Protein AF-A0A2N1RTU7-F1 (afdb_monomer_lite)

pLDDT: mean 72.92, std 20.51, range [31.56, 95.44]

Radius of gyration: 30.92 Å; chains: 1; bounding box: 39×107×62 Å

Sequence (219 aa):
MSENPYLKPLKAFDSANLLLDESFTALIKGKTGSLLGDAEDDLTFEPKSDAPKESFSLRTGGAIHSGCIKLANKINREIYAAANLKGEIFFFEQGQSALQTVSKVTLQGSIYTSPVFFEGVLYAATREGTVYAVDTGLNSSTAETDGIRNKLLWQKKMKKGVLAEPVIAGKYLLITSLDGIYAFDTFGPGFRYAFYRVRGQTSLRIRLQRQQTAENLGV

Foldseek 3Di:
DDDDPPDDDDDPDDPPPPPDDVVVVCVVVVDPDPPPPPCVVPPPPPPPCVPDDDQEDDDPPAAFLEDKDWADFPDPFTWIWTFHQQQKIWIWGDDPRYIGTQDMDHDPAGFNYYWDYDLQWTWTFHQAAKIWIWRQVRNDPPCVPVTGDTDTPDMDHDPGGFNYYWDDDPQWTWTQGPVAIKTWGHDDPPDDTFIWGDDPDPDTDGDDDDDDDDPPPDD

Structure (mmCIF, N/CA/C/O backbone):
data_AF-A0A2N1RTU7-F1
#
_entry.id   AF-A0A2N1RTU7-F1
#
loop_
_atom_site.group_PDB
_atom_site.id
_atom_site.type_symbol
_atom_site.label_atom_id
_atom_site.label_alt_id
_atom_site.label_comp_id
_atom_site.label_asym_id
_atom_site.label_entity_id
_atom_site.label_seq_id
_atom_site.pdbx_PDB_ins_code
_atom_site.Cartn_x
_atom_site.Cartn_y
_atom_site.Cartn_z
_atom_site.occupancy
_atom_site.B_iso_or_equiv
_atom_site.auth_seq_id
_atom_site.auth_comp_id
_atom_site.auth_asym_id
_atom_site.auth_atom_id
_atom_site.pdbx_PDB_model_num
ATOM 1 N N . MET A 1 1 ? -8.961 -53.974 19.934 1.00 48.38 1 MET A N 1
ATOM 2 C CA . MET A 1 1 ? -9.671 -52.945 19.147 1.00 48.38 1 MET A CA 1
ATOM 3 C C . MET A 1 1 ? -10.721 -53.672 18.331 1.00 48.38 1 MET A C 1
ATOM 5 O O . MET A 1 1 ? -10.350 -54.548 17.568 1.00 48.38 1 MET A O 1
ATOM 9 N N . SER A 1 2 ? -12.001 -53.429 18.599 1.00 52.16 2 SER A N 1
ATOM 10 C CA . SER A 1 2 ? -13.124 -54.088 17.919 1.00 52.16 2 SER A CA 1
ATOM 11 C C . SER A 1 2 ? -13.230 -53.603 16.469 1.00 52.16 2 SER A C 1
ATOM 13 O O . SER A 1 2 ? -13.247 -52.393 16.238 1.00 52.16 2 SER A O 1
ATOM 15 N N . GLU A 1 3 ? -13.284 -54.534 15.518 1.00 66.88 3 GLU A N 1
ATOM 16 C CA . GLU A 1 3 ? -13.439 -54.266 14.085 1.00 66.88 3 GLU A CA 1
ATOM 17 C C . GLU A 1 3 ? -14.741 -53.508 13.788 1.00 66.88 3 GLU A C 1
ATOM 19 O O . GLU A 1 3 ? -15.779 -53.747 14.405 1.00 66.88 3 GLU A O 1
ATOM 24 N N . ASN A 1 4 ? -14.674 -52.555 12.856 1.00 70.56 4 ASN A N 1
ATOM 25 C CA . ASN A 1 4 ? -15.811 -51.724 12.475 1.00 70.56 4 ASN A CA 1
ATOM 26 C C . ASN A 1 4 ? -16.785 -52.539 11.593 1.00 70.56 4 ASN A C 1
ATOM 28 O O . ASN A 1 4 ? -16.417 -52.881 10.467 1.00 70.56 4 ASN A O 1
ATOM 32 N N . PRO A 1 5 ? -18.028 -52.801 12.045 1.00 74.06 5 PRO A N 1
ATOM 33 C CA . PRO A 1 5 ? -18.980 -53.681 11.358 1.00 74.06 5 PRO A CA 1
ATOM 34 C C . PRO A 1 5 ? -19.519 -53.124 10.027 1.00 74.06 5 PRO A C 1
ATOM 36 O O . PRO A 1 5 ? -20.253 -53.820 9.329 1.00 74.06 5 PRO A O 1
ATOM 39 N N . TYR A 1 6 ? -19.163 -51.889 9.656 1.00 72.69 6 TYR A N 1
ATOM 40 C CA . TYR A 1 6 ? -19.598 -51.247 8.410 1.00 72.69 6 TYR A CA 1
ATOM 41 C C . TYR A 1 6 ? -18.547 -51.269 7.289 1.00 72.69 6 TYR A C 1
ATOM 43 O O . TYR A 1 6 ? -18.833 -50.818 6.178 1.00 72.69 6 TYR A O 1
ATOM 51 N N . LEU A 1 7 ? -17.343 -51.794 7.534 1.00 58.44 7 LEU A N 1
ATOM 52 C CA . LEU A 1 7 ? -16.330 -51.963 6.490 1.00 58.44 7 LEU A CA 1
ATOM 53 C C . LEU A 1 7 ? -16.524 -53.313 5.792 1.00 58.44 7 LEU A C 1
ATOM 55 O O . LEU A 1 7 ? -16.212 -54.364 6.345 1.00 58.44 7 LEU A O 1
ATOM 59 N N . LYS A 1 8 ? -17.017 -53.293 4.548 1.00 66.50 8 LYS A N 1
ATOM 60 C CA . LYS A 1 8 ? -16.940 -54.476 3.679 1.00 66.50 8 LYS A CA 1
ATOM 61 C C . LYS A 1 8 ? -15.484 -54.657 3.223 1.00 66.50 8 LYS A C 1
ATOM 63 O O . LYS A 1 8 ? -14.909 -53.688 2.724 1.00 66.50 8 LYS A O 1
ATOM 68 N N . PRO A 1 9 ? -14.886 -55.856 3.346 1.00 63.66 9 PRO A N 1
ATOM 69 C CA . PRO A 1 9 ? -13.550 -56.106 2.819 1.00 63.66 9 PRO A CA 1
ATOM 70 C C . PRO A 1 9 ? -13.556 -55.927 1.296 1.00 63.66 9 PRO A C 1
ATOM 72 O O . PRO A 1 9 ? -14.428 -56.456 0.601 1.00 63.66 9 PRO A O 1
ATOM 75 N N . LEU A 1 10 ? -12.606 -55.146 0.778 1.00 54.19 10 LEU A N 1
ATOM 76 C CA . LEU A 1 10 ? -12.450 -54.947 -0.661 1.00 54.19 10 LEU A CA 1
ATOM 77 C C . LEU A 1 10 ? -12.031 -56.273 -1.300 1.00 54.19 10 LEU A C 1
ATOM 79 O O . LEU A 1 10 ? -11.078 -56.916 -0.862 1.00 54.19 10 LEU A O 1
ATOM 83 N N . LYS A 1 11 ? -12.769 -56.690 -2.331 1.00 58.34 11 LYS A N 1
ATOM 84 C CA . LYS A 1 11 ? -12.464 -57.896 -3.102 1.00 58.34 11 LYS A CA 1
ATOM 85 C C . LYS A 1 11 ? -11.111 -57.682 -3.787 1.00 58.34 11 LYS A C 1
ATOM 87 O O . LYS A 1 11 ? -10.943 -56.682 -4.483 1.00 58.34 11 LYS A O 1
ATOM 92 N N . ALA A 1 12 ? -10.156 -58.583 -3.566 1.00 61.59 12 ALA A N 1
ATOM 93 C CA . ALA A 1 12 ? -8.872 -58.531 -4.255 1.00 61.59 12 ALA A CA 1
ATOM 94 C C . ALA A 1 12 ? -9.107 -58.578 -5.773 1.00 61.59 12 ALA A C 1
ATOM 96 O O . ALA A 1 12 ? -9.938 -59.350 -6.256 1.00 61.59 12 ALA A O 1
ATOM 97 N N . PHE A 1 13 ? -8.414 -57.706 -6.501 1.00 49.91 13 PHE A N 1
ATOM 98 C CA . PHE A 1 13 ? -8.479 -57.633 -7.954 1.00 49.91 13 PHE A CA 1
ATOM 99 C C . PHE A 1 13 ? -7.838 -58.894 -8.552 1.00 49.91 13 PHE A C 1
ATOM 101 O O . PHE A 1 13 ? -6.650 -59.132 -8.347 1.00 49.91 13 PHE A O 1
ATOM 108 N N . ASP A 1 14 ? -8.632 -59.702 -9.256 1.00 55.53 14 ASP A N 1
ATOM 109 C CA . ASP A 1 14 ? -8.186 -60.904 -9.965 1.00 55.53 14 ASP A CA 1
ATOM 110 C C . ASP A 1 14 ? -8.087 -60.594 -11.464 1.00 55.53 14 ASP A C 1
ATOM 112 O O . ASP A 1 14 ? -9.100 -60.442 -12.151 1.00 55.53 14 ASP A O 1
ATOM 116 N N . SER A 1 15 ? -6.859 -60.458 -11.965 1.00 55.91 15 SER A N 1
ATOM 117 C CA . SER A 1 15 ? -6.582 -60.141 -13.369 1.00 55.91 15 SER A CA 1
ATOM 118 C C . SER A 1 15 ? -6.855 -61.310 -14.322 1.00 55.91 15 SER A C 1
ATOM 120 O O . SER A 1 15 ? -6.886 -61.096 -15.534 1.00 55.91 15 SER A O 1
ATOM 122 N N . ALA A 1 16 ? -7.076 -62.528 -13.813 1.00 53.88 16 ALA A N 1
ATOM 123 C CA . ALA A 1 16 ? -7.229 -63.725 -14.639 1.00 53.88 16 ALA A CA 1
ATOM 124 C C . ALA A 1 16 ? -8.608 -63.849 -15.317 1.00 53.88 16 ALA A C 1
ATOM 126 O O . ALA A 1 16 ? -8.759 -64.639 -16.244 1.00 53.88 16 ALA A O 1
ATOM 127 N N . ASN A 1 17 ? -9.604 -63.060 -14.894 1.00 51.59 17 ASN A N 1
ATOM 128 C CA . ASN A 1 17 ? -10.974 -63.085 -15.429 1.00 51.59 17 ASN A CA 1
ATOM 129 C C . ASN A 1 17 ? -11.318 -61.881 -16.326 1.00 51.59 17 ASN A C 1
ATOM 131 O O . ASN A 1 17 ? -12.492 -61.574 -16.547 1.00 51.59 17 ASN A O 1
ATOM 135 N N . LEU A 1 18 ? -10.309 -61.185 -16.855 1.00 54.31 18 LEU A N 1
ATOM 136 C CA . LEU A 1 18 ? -10.522 -60.149 -17.862 1.00 54.31 18 LEU A CA 1
ATOM 137 C C . LEU A 1 18 ? -10.893 -60.805 -19.199 1.00 54.31 18 LEU A C 1
ATOM 139 O O . LEU A 1 18 ? -10.030 -61.232 -19.962 1.00 54.31 18 LEU A O 1
ATOM 143 N N . LEU A 1 19 ? -12.193 -60.870 -19.489 1.00 55.84 19 LEU A N 1
ATOM 144 C CA . LEU A 1 19 ? -12.681 -61.127 -20.841 1.00 55.84 19 LEU A CA 1
ATOM 145 C C . LEU A 1 19 ? -12.298 -59.920 -21.705 1.00 55.84 19 LEU A C 1
ATOM 147 O O . LEU A 1 19 ? -12.937 -58.870 -21.636 1.00 55.84 19 LEU A O 1
ATOM 151 N N . LEU A 1 20 ? -11.213 -60.052 -22.472 1.00 54.72 20 LEU A N 1
ATOM 152 C CA . LEU A 1 20 ? -10.892 -59.102 -23.531 1.00 54.72 20 LEU A CA 1
ATOM 153 C C . LEU A 1 20 ? -12.015 -59.143 -24.567 1.00 54.72 20 LEU A C 1
ATOM 155 O O . LEU A 1 20 ? -12.313 -60.198 -25.123 1.00 54.72 20 LEU A O 1
ATOM 159 N N . ASP A 1 21 ? -12.611 -57.985 -24.829 1.00 50.72 21 ASP A N 1
ATOM 160 C CA . ASP A 1 21 ? -13.582 -57.823 -25.902 1.00 50.72 21 ASP A CA 1
ATOM 161 C C . ASP A 1 21 ? -12.936 -58.181 -27.257 1.00 50.72 21 ASP A C 1
ATOM 163 O O . ASP A 1 21 ? -11.756 -57.899 -27.510 1.00 50.72 21 ASP A O 1
ATOM 167 N N . GLU A 1 22 ? -13.691 -58.831 -28.142 1.00 52.91 22 GLU A N 1
ATOM 168 C CA . GLU A 1 22 ? -13.192 -59.318 -29.437 1.00 52.91 22 GLU A CA 1
ATOM 169 C C . GLU A 1 22 ? -12.697 -58.163 -30.329 1.00 52.91 22 GLU A C 1
ATOM 171 O O . GLU A 1 22 ? -11.797 -58.349 -31.155 1.00 52.91 22 GLU A O 1
ATOM 176 N N . SER A 1 23 ? -13.189 -56.945 -30.075 1.00 52.75 23 SER A N 1
ATOM 177 C CA . SER A 1 23 ? -12.716 -55.691 -30.670 1.00 52.75 23 SER A CA 1
ATOM 178 C C . SER A 1 23 ? -11.227 -55.414 -30.393 1.00 52.75 23 SER A C 1
ATOM 180 O O . SER A 1 23 ? -10.492 -54.998 -31.293 1.00 52.75 23 SER A O 1
ATOM 182 N N . PHE A 1 24 ? -10.741 -55.728 -29.187 1.00 50.00 24 PHE A N 1
ATOM 183 C CA . PHE A 1 24 ? -9.329 -55.593 -28.819 1.00 50.00 24 PHE A CA 1
ATOM 184 C C . PHE A 1 24 ? -8.463 -56.687 -29.449 1.00 50.00 24 PHE A C 1
ATOM 186 O O . PHE A 1 24 ? -7.325 -56.438 -29.852 1.00 50.00 24 PHE A O 1
ATOM 193 N N . THR A 1 25 ? -9.001 -57.899 -29.581 1.00 53.03 25 THR A N 1
ATOM 194 C CA . THR A 1 25 ? -8.256 -59.022 -30.169 1.00 53.03 25 THR A CA 1
ATOM 195 C C . THR A 1 25 ? -8.049 -58.825 -31.674 1.00 53.03 25 THR A C 1
ATOM 197 O O . THR A 1 25 ? -6.984 -59.163 -32.198 1.00 53.03 25 THR A O 1
ATOM 200 N N . ALA A 1 26 ? -9.018 -58.223 -32.371 1.00 51.97 26 ALA A N 1
ATOM 201 C CA . ALA A 1 26 ? -8.891 -57.857 -33.783 1.00 51.97 26 ALA A CA 1
ATOM 202 C C . ALA A 1 26 ? -7.801 -56.793 -34.022 1.00 51.97 26 ALA A C 1
ATOM 204 O O . ALA A 1 26 ? -7.057 -56.886 -35.001 1.00 51.97 26 ALA A O 1
ATOM 205 N N . LEU A 1 27 ? -7.648 -55.839 -33.096 1.00 50.38 27 LEU A N 1
ATOM 206 C CA . LEU A 1 27 ? -6.612 -54.802 -33.158 1.00 50.38 27 LEU A CA 1
ATOM 207 C C . LEU A 1 27 ? -5.193 -55.391 -33.064 1.00 50.38 27 LEU A C 1
ATOM 209 O O . LEU A 1 27 ? -4.280 -54.919 -33.741 1.00 50.38 27 LEU A O 1
ATOM 213 N N . ILE A 1 28 ? -5.021 -56.447 -32.262 1.00 55.22 28 ILE A N 1
ATOM 214 C CA . ILE A 1 28 ? -3.732 -57.127 -32.065 1.00 55.22 28 ILE A CA 1
ATOM 215 C C . ILE A 1 28 ? -3.449 -58.121 -33.205 1.00 55.22 28 ILE A C 1
ATOM 217 O O . ILE A 1 28 ? -2.330 -58.181 -33.711 1.00 55.22 28 ILE A O 1
ATOM 221 N N . LYS A 1 29 ? -4.455 -58.881 -33.662 1.00 50.16 29 LYS A N 1
ATOM 222 C CA . LYS A 1 29 ? -4.279 -59.887 -34.729 1.00 50.16 29 LYS A CA 1
ATOM 223 C C . LYS A 1 29 ? -4.129 -59.288 -36.132 1.00 50.16 29 LYS A C 1
ATOM 225 O O . LYS A 1 29 ? -3.573 -59.951 -37.001 1.00 50.16 29 LYS A O 1
ATOM 230 N N . GLY A 1 30 ? -4.576 -58.051 -36.360 1.00 48.38 30 GLY A N 1
ATOM 231 C CA . GLY A 1 30 ? -4.452 -57.360 -37.651 1.00 48.38 30 GLY A CA 1
ATOM 232 C C . GLY A 1 30 ? -3.051 -56.828 -37.985 1.00 48.38 30 GLY A C 1
ATOM 233 O O . GLY A 1 30 ? -2.854 -56.298 -39.076 1.00 48.38 30 GLY A O 1
ATOM 234 N N . LYS A 1 31 ? -2.074 -56.943 -37.077 1.00 52.53 31 LYS A N 1
ATOM 235 C CA . LYS A 1 31 ? -0.719 -56.397 -37.256 1.00 52.53 31 LYS A CA 1
ATOM 236 C C . LYS A 1 31 ? 0.360 -57.416 -36.878 1.00 52.53 31 LYS A C 1
ATOM 238 O O . LYS A 1 31 ? 1.171 -57.193 -35.989 1.00 52.53 31 LYS A O 1
ATOM 243 N N . THR A 1 32 ? 0.418 -58.533 -37.603 1.00 48.41 32 THR A N 1
ATOM 244 C CA . THR A 1 32 ? 1.580 -59.448 -37.606 1.00 48.41 32 THR A CA 1
ATOM 245 C C . THR A 1 32 ? 2.662 -58.970 -38.579 1.00 48.41 32 THR A C 1
ATOM 247 O O . THR A 1 32 ? 3.117 -59.706 -39.451 1.00 48.41 32 THR A O 1
ATOM 250 N N . GLY A 1 33 ? 3.049 -57.706 -38.451 1.00 45.09 33 GLY A N 1
ATOM 251 C CA . GLY A 1 33 ? 4.162 -57.094 -39.163 1.00 45.09 33 GLY A CA 1
ATOM 252 C C . GLY A 1 33 ? 4.687 -55.970 -38.288 1.00 45.09 33 GLY A C 1
ATOM 253 O O . GLY A 1 33 ? 3.941 -55.034 -38.026 1.00 45.09 33 GLY A O 1
ATOM 254 N N . SER A 1 34 ? 5.907 -56.157 -37.773 1.00 48.84 34 SER A N 1
ATOM 255 C CA . SER A 1 34 ? 6.685 -55.263 -36.902 1.00 48.84 34 SER A CA 1
ATOM 256 C C . SER A 1 34 ? 6.051 -53.886 -36.644 1.00 48.84 34 SER A C 1
ATOM 258 O O . SER A 1 34 ? 6.328 -52.923 -37.348 1.00 48.84 34 SER A O 1
ATOM 260 N N . LEU A 1 35 ? 5.198 -53.788 -35.618 1.00 46.66 35 LEU A N 1
ATOM 261 C CA . LEU A 1 35 ? 4.722 -52.501 -35.087 1.00 46.66 35 LEU A CA 1
ATOM 262 C C . LEU A 1 35 ? 5.522 -52.075 -33.840 1.00 46.66 35 LEU A C 1
ATOM 264 O O . LEU A 1 35 ? 5.088 -51.217 -33.084 1.00 46.66 35 LEU A O 1
ATOM 268 N N . LEU A 1 36 ? 6.651 -52.737 -33.582 1.00 47.75 36 LEU A N 1
ATOM 269 C CA . LEU A 1 36 ? 7.506 -52.521 -32.410 1.00 47.75 36 LEU A CA 1
ATOM 270 C C . LEU A 1 36 ? 8.991 -52.410 -32.795 1.00 47.75 36 LEU A C 1
ATOM 272 O O . LEU A 1 36 ? 9.849 -52.503 -31.933 1.00 47.75 36 LEU A O 1
ATOM 276 N N . GLY A 1 37 ? 9.304 -52.239 -34.084 1.00 45.78 37 GLY A N 1
ATOM 277 C CA . GLY A 1 37 ? 10.657 -51.880 -34.529 1.00 45.78 37 GLY A CA 1
ATOM 278 C C . GLY A 1 37 ? 10.879 -50.368 -34.576 1.00 45.78 37 GLY A C 1
ATOM 279 O O . GLY A 1 37 ? 11.957 -49.904 -34.238 1.00 45.78 37 GLY A O 1
ATOM 280 N N . ASP A 1 38 ? 9.825 -49.615 -34.909 1.00 49.09 38 ASP A N 1
ATOM 281 C CA . ASP A 1 38 ? 9.902 -48.163 -35.135 1.00 49.09 38 ASP A CA 1
ATOM 282 C C . ASP A 1 38 ? 9.072 -47.360 -34.111 1.00 49.09 38 ASP A C 1
ATOM 284 O O . ASP A 1 38 ? 8.888 -46.157 -34.259 1.00 49.09 38 ASP A O 1
ATOM 288 N N . ALA A 1 39 ? 8.524 -48.024 -33.084 1.00 48.97 39 ALA A N 1
ATOM 289 C CA . ALA A 1 39 ? 7.638 -47.416 -32.082 1.00 48.97 39 ALA A CA 1
ATOM 290 C C . ALA A 1 39 ? 8.228 -47.390 -30.659 1.00 48.97 39 ALA A C 1
ATOM 292 O O . ALA A 1 39 ? 7.527 -47.017 -29.721 1.00 48.97 39 ALA A O 1
ATOM 293 N N . GLU A 1 40 ? 9.496 -47.776 -30.479 1.00 47.34 40 GLU A N 1
ATOM 294 C CA . GLU A 1 40 ? 10.215 -47.533 -29.217 1.00 47.34 40 GLU A CA 1
ATOM 295 C C . GLU A 1 40 ? 10.834 -46.125 -29.161 1.00 47.34 40 GLU A C 1
ATOM 297 O O . GLU A 1 40 ? 10.997 -45.588 -28.068 1.00 47.34 40 GLU A O 1
ATOM 302 N N . ASP A 1 41 ? 11.075 -45.474 -30.307 1.00 46.88 41 ASP A N 1
ATOM 303 C CA . ASP A 1 41 ? 11.613 -44.103 -30.343 1.00 46.88 41 ASP A CA 1
ATOM 304 C C . ASP A 1 41 ? 10.575 -43.032 -29.950 1.00 46.88 41 ASP A C 1
ATOM 306 O O . ASP A 1 41 ? 10.945 -41.963 -29.467 1.00 46.88 41 ASP A O 1
ATOM 310 N N . ASP A 1 42 ? 9.274 -43.316 -30.080 1.00 48.06 42 ASP A N 1
ATOM 311 C CA . ASP A 1 42 ? 8.202 -42.311 -29.934 1.00 48.06 42 ASP A CA 1
ATOM 312 C C . ASP A 1 42 ? 7.392 -42.437 -28.624 1.00 48.06 42 ASP A C 1
ATOM 314 O O . ASP A 1 42 ? 6.403 -41.738 -28.406 1.00 48.06 42 ASP A O 1
ATOM 318 N N . LEU A 1 43 ? 7.810 -43.323 -27.709 1.00 46.47 43 LEU A N 1
ATOM 319 C CA . LEU A 1 43 ? 7.277 -43.396 -26.336 1.00 46.47 43 LEU A CA 1
ATOM 320 C C . LEU A 1 43 ? 8.150 -42.657 -25.314 1.00 46.47 43 LEU A C 1
ATOM 322 O O . LEU A 1 43 ? 7.863 -42.668 -24.113 1.00 46.47 43 LEU A O 1
ATOM 326 N N . THR A 1 44 ? 9.173 -41.946 -25.785 1.00 47.59 44 THR A N 1
ATOM 327 C CA . THR A 1 44 ? 9.834 -40.916 -24.991 1.00 47.59 44 THR A CA 1
ATOM 328 C C . THR A 1 44 ? 8.962 -39.660 -25.004 1.00 47.59 44 THR A C 1
ATOM 330 O O . THR A 1 44 ? 9.118 -38.752 -25.815 1.00 47.59 44 THR A O 1
ATOM 333 N N . PHE A 1 45 ? 8.009 -39.575 -24.070 1.00 47.59 45 PHE A N 1
ATOM 334 C CA . PHE A 1 45 ? 7.470 -38.271 -23.685 1.00 47.59 45 PHE A CA 1
ATOM 335 C C . PHE A 1 45 ? 8.571 -37.533 -22.917 1.00 47.59 45 PHE A C 1
ATOM 337 O O . PHE A 1 45 ? 8.560 -37.454 -21.690 1.00 47.59 45 PHE A O 1
ATOM 344 N N . GLU A 1 46 ? 9.566 -37.030 -23.643 1.00 50.81 46 GLU A N 1
ATOM 345 C CA . GLU A 1 46 ? 10.368 -35.909 -23.180 1.00 50.81 46 GLU A CA 1
ATOM 346 C C . GLU A 1 46 ? 9.355 -34.786 -22.927 1.00 50.81 46 GLU A C 1
ATOM 348 O O . GLU A 1 46 ? 8.702 -34.347 -23.884 1.00 50.81 46 GLU A O 1
ATOM 353 N N . PRO A 1 47 ? 9.126 -34.332 -21.678 1.00 52.75 47 PRO A N 1
ATOM 354 C CA . PRO A 1 47 ? 8.326 -33.141 -21.487 1.00 52.75 47 PRO A CA 1
ATOM 355 C C . PRO A 1 47 ? 9.043 -32.058 -22.281 1.00 52.75 47 PRO A C 1
ATOM 357 O O . PRO A 1 47 ? 10.146 -31.650 -21.909 1.00 52.75 47 PRO A O 1
ATOM 360 N N . LYS A 1 48 ? 8.444 -31.601 -23.392 1.00 53.81 48 LYS A N 1
ATOM 361 C CA . LYS A 1 48 ? 8.856 -30.335 -23.985 1.00 53.81 48 LYS A CA 1
ATOM 362 C C . LYS A 1 48 ? 8.900 -29.383 -22.814 1.00 53.81 48 LYS A C 1
ATOM 364 O O . LYS A 1 48 ? 7.901 -29.208 -22.115 1.00 53.81 48 LYS A O 1
ATOM 369 N N . SER A 1 49 ? 10.093 -28.878 -22.536 1.00 58.66 49 SER A N 1
ATOM 370 C CA . SER A 1 49 ? 10.313 -27.885 -21.504 1.00 58.66 49 SER A CA 1
ATOM 371 C C . SER A 1 49 ? 9.690 -26.581 -22.002 1.00 58.66 49 SER A C 1
ATOM 373 O O . SER A 1 49 ? 10.369 -25.594 -22.252 1.00 58.66 49 SER A O 1
ATOM 375 N N . ASP A 1 50 ? 8.367 -26.581 -22.156 1.00 68.19 50 ASP A N 1
ATOM 376 C CA . ASP A 1 50 ? 7.507 -25.421 -22.342 1.00 68.19 50 ASP A CA 1
ATOM 377 C C . ASP A 1 50 ? 7.329 -24.731 -20.978 1.00 68.19 50 ASP A C 1
ATOM 379 O O . ASP A 1 50 ? 6.285 -24.159 -20.659 1.00 68.19 50 ASP A O 1
ATOM 383 N N . ALA A 1 51 ? 8.359 -24.817 -20.128 1.00 73.19 51 ALA A N 1
ATOM 384 C CA . ALA A 1 51 ? 8.419 -24.089 -18.888 1.00 73.19 51 ALA A CA 1
ATOM 385 C C . ALA A 1 51 ? 8.341 -22.595 -19.233 1.00 73.19 51 ALA A C 1
ATOM 387 O O . ALA A 1 51 ? 9.025 -22.135 -20.155 1.00 73.19 51 ALA A O 1
ATOM 388 N N . PRO A 1 52 ? 7.509 -21.821 -18.518 1.00 76.81 52 PRO A N 1
ATOM 389 C CA . PRO A 1 52 ? 7.368 -20.404 -18.790 1.00 76.81 52 PRO A CA 1
ATOM 390 C C . PRO A 1 52 ? 8.737 -19.728 -18.690 1.00 76.81 52 PRO A C 1
ATOM 392 O O . PRO A 1 52 ? 9.406 -19.782 -17.657 1.00 76.81 52 PRO A O 1
ATOM 395 N N . LYS A 1 53 ? 9.162 -19.091 -19.784 1.00 82.75 53 LYS A N 1
ATOM 396 C CA . LYS A 1 53 ? 10.398 -18.313 -19.817 1.00 82.75 53 LYS A CA 1
ATOM 397 C C . LYS A 1 53 ? 10.171 -16.985 -19.098 1.00 82.75 53 LYS A C 1
ATOM 399 O O . LYS A 1 53 ? 9.243 -16.246 -19.429 1.00 82.75 53 LYS A O 1
ATOM 404 N N . GLU A 1 54 ? 11.040 -16.662 -18.143 1.00 83.56 54 GLU A N 1
ATOM 405 C CA . GLU A 1 54 ? 11.069 -15.337 -17.522 1.00 83.56 54 GLU A CA 1
ATOM 406 C C . GLU A 1 54 ? 11.233 -14.268 -18.615 1.00 83.56 54 GLU A C 1
ATOM 408 O O . GLU A 1 54 ? 12.218 -14.268 -19.353 1.00 83.56 54 GLU A O 1
ATOM 413 N N . SER A 1 55 ? 10.242 -13.379 -18.740 1.00 85.88 55 SER A N 1
ATOM 414 C CA . SER A 1 55 ? 10.301 -12.271 -19.701 1.00 85.88 55 SER A CA 1
ATOM 415 C C . SER A 1 55 ? 11.056 -11.080 -19.118 1.00 85.88 55 SER A C 1
ATOM 417 O O . SER A 1 55 ? 11.951 -10.545 -19.764 1.00 85.88 55 SER A O 1
ATOM 419 N N . PHE A 1 56 ? 10.723 -10.689 -17.883 1.00 86.38 56 PHE A N 1
ATOM 420 C CA . PHE A 1 56 ? 11.304 -9.535 -17.199 1.00 86.38 56 PHE A CA 1
ATOM 421 C C . PHE A 1 56 ? 11.376 -9.778 -15.688 1.00 86.38 56 PHE A C 1
ATOM 423 O O . PHE A 1 56 ? 10.499 -10.431 -15.122 1.00 86.38 56 PHE A O 1
ATOM 430 N N . SER A 1 57 ? 12.353 -9.159 -15.026 1.00 87.56 57 SER A N 1
ATOM 431 C CA . SER A 1 57 ? 12.434 -9.092 -13.565 1.00 87.56 57 SER A CA 1
ATOM 432 C C . SER A 1 57 ? 12.783 -7.694 -13.075 1.00 87.56 57 SER A C 1
ATOM 434 O O . SER A 1 57 ? 13.488 -6.926 -13.728 1.00 87.56 57 SER A O 1
ATOM 436 N N . LEU A 1 58 ? 12.280 -7.367 -11.883 1.00 87.69 58 LEU A N 1
ATOM 437 C CA . LEU A 1 58 ? 12.559 -6.119 -11.184 1.00 87.69 58 LEU A CA 1
ATOM 438 C C . LEU A 1 58 ? 13.044 -6.429 -9.766 1.00 87.69 58 LEU A C 1
ATOM 440 O O . LEU A 1 58 ? 12.341 -7.067 -8.983 1.00 87.69 58 LEU A O 1
ATOM 444 N N . ARG A 1 59 ? 14.249 -5.968 -9.413 1.00 87.50 59 ARG A N 1
ATOM 445 C CA . ARG A 1 59 ? 14.799 -6.142 -8.060 1.00 87.50 59 ARG A CA 1
ATOM 446 C C . ARG A 1 59 ? 14.384 -4.980 -7.162 1.00 87.50 59 ARG A C 1
ATOM 448 O O . ARG A 1 59 ? 14.743 -3.836 -7.412 1.00 87.50 59 ARG A O 1
ATOM 455 N N . THR A 1 60 ? 13.707 -5.294 -6.064 1.00 85.19 60 THR A N 1
ATOM 456 C CA . THR A 1 60 ? 13.218 -4.319 -5.070 1.00 85.19 60 THR A CA 1
ATOM 457 C C . THR A 1 60 ? 14.169 -4.124 -3.885 1.00 85.19 60 THR A C 1
ATOM 459 O O . THR A 1 60 ? 13.833 -3.450 -2.918 1.00 85.19 60 THR A O 1
ATOM 462 N N . GLY A 1 61 ? 15.354 -4.745 -3.906 1.00 84.00 61 GLY A N 1
ATOM 463 C CA . GLY A 1 61 ? 16.384 -4.574 -2.872 1.00 84.00 61 GLY A CA 1
ATOM 464 C C . GLY A 1 61 ? 16.033 -5.131 -1.483 1.00 84.00 61 GLY A C 1
ATOM 465 O O . GLY A 1 61 ? 16.837 -4.993 -0.560 1.00 84.00 61 GLY A O 1
ATOM 466 N N . GLY A 1 62 ? 14.875 -5.771 -1.313 1.00 85.81 62 GLY A N 1
ATOM 467 C CA . GLY A 1 62 ? 14.421 -6.400 -0.074 1.00 85.81 62 GLY A CA 1
ATOM 468 C C . GLY A 1 62 ? 13.427 -7.519 -0.369 1.00 85.81 62 GLY A C 1
ATOM 469 O O . GLY A 1 62 ? 12.858 -7.573 -1.456 1.00 85.81 62 GLY A O 1
ATOM 470 N N . ALA A 1 63 ? 13.220 -8.422 0.590 1.00 88.44 63 ALA A N 1
ATOM 471 C CA . ALA A 1 63 ? 12.240 -9.490 0.428 1.00 88.44 63 ALA A CA 1
ATOM 472 C C . ALA A 1 63 ? 10.833 -8.896 0.277 1.00 88.44 63 ALA A C 1
ATOM 474 O O . ALA A 1 63 ? 10.413 -8.063 1.086 1.00 88.44 63 ALA A O 1
ATOM 475 N N . ILE A 1 64 ? 10.120 -9.323 -0.761 1.00 88.50 64 ILE A N 1
ATOM 476 C CA . ILE A 1 64 ? 8.709 -9.010 -0.962 1.00 88.50 64 ILE A CA 1
ATOM 477 C C . ILE A 1 64 ? 7.917 -10.128 -0.298 1.00 88.50 64 ILE A C 1
ATOM 479 O O . ILE A 1 64 ? 8.015 -11.283 -0.700 1.00 88.50 64 ILE A O 1
ATOM 483 N N . HIS A 1 65 ? 7.177 -9.779 0.748 1.00 80.69 65 HIS A N 1
ATOM 484 C CA . HIS A 1 65 ? 6.223 -10.685 1.391 1.00 80.69 65 HIS A CA 1
ATOM 485 C C . HIS A 1 65 ? 4.773 -10.333 1.019 1.00 80.69 65 HIS A C 1
ATOM 487 O O . HIS A 1 65 ? 3.858 -11.126 1.209 1.00 80.69 65 HIS A O 1
ATOM 493 N N . SER A 1 66 ? 4.569 -9.125 0.494 1.00 77.94 66 SER A N 1
ATOM 494 C CA . SER A 1 66 ? 3.272 -8.617 0.074 1.00 77.94 66 SER A CA 1
ATOM 495 C C . SER A 1 66 ? 2.947 -9.020 -1.367 1.00 77.94 66 SER A C 1
ATOM 497 O O . SER A 1 66 ? 3.849 -9.299 -2.159 1.00 77.94 66 SER A O 1
ATOM 499 N N . GLY A 1 67 ? 1.665 -9.045 -1.721 1.00 81.88 67 GLY A N 1
ATOM 500 C CA . GLY A 1 67 ? 1.229 -9.229 -3.100 1.00 81.88 67 GLY A CA 1
ATOM 501 C C . GLY A 1 67 ? 1.551 -8.027 -3.995 1.00 81.88 67 GLY A C 1
ATOM 502 O O . GLY A 1 67 ? 1.905 -6.939 -3.536 1.00 81.88 67 GLY A O 1
ATOM 503 N N . CYS A 1 68 ? 1.393 -8.234 -5.302 1.00 88.50 68 CYS A N 1
ATOM 504 C CA . CYS A 1 68 ? 1.358 -7.161 -6.290 1.00 88.50 68 CYS A CA 1
ATOM 505 C C . CYS A 1 68 ? -0.082 -6.658 -6.432 1.00 88.50 68 CYS A C 1
ATOM 507 O O . CYS A 1 68 ? -1.007 -7.463 -6.555 1.00 88.50 68 CYS A O 1
ATOM 509 N N . ILE A 1 69 ? -0.271 -5.342 -6.448 1.00 92.00 69 ILE A N 1
ATOM 510 C CA . ILE A 1 69 ? -1.574 -4.717 -6.675 1.00 92.00 69 ILE A CA 1
ATOM 511 C C . ILE A 1 69 ? -1.561 -3.888 -7.956 1.00 92.00 69 ILE A C 1
ATOM 513 O O . ILE A 1 69 ? -0.604 -3.167 -8.235 1.00 92.00 69 ILE A O 1
ATOM 517 N N . LYS A 1 70 ? -2.644 -3.959 -8.731 1.00 90.69 70 LYS A N 1
ATOM 518 C CA . LYS A 1 70 ? -2.880 -3.065 -9.868 1.00 90.69 70 LYS A CA 1
ATOM 519 C C . LYS A 1 70 ? -3.547 -1.787 -9.364 1.00 90.69 70 LYS A C 1
ATOM 521 O O . LYS A 1 70 ? -4.571 -1.849 -8.685 1.00 90.69 70 LYS A O 1
ATOM 526 N N . LEU A 1 71 ? -2.983 -0.633 -9.696 1.00 87.75 71 LEU A N 1
ATOM 527 C CA . LEU A 1 71 ? -3.545 0.667 -9.351 1.00 87.75 71 LEU A CA 1
ATOM 528 C C . LEU A 1 71 ? -4.493 1.091 -10.471 1.00 87.75 71 LEU A C 1
ATOM 530 O O . LEU A 1 71 ? -4.063 1.420 -11.575 1.00 87.75 71 LEU A O 1
ATOM 534 N N . ALA A 1 72 ? -5.795 1.039 -10.195 1.00 75.31 72 ALA A N 1
ATOM 535 C CA . ALA A 1 72 ? -6.807 1.482 -11.144 1.00 75.31 72 ALA A CA 1
ATOM 536 C C . ALA A 1 72 ? -6.725 3.005 -11.309 1.00 75.31 72 ALA A C 1
ATOM 538 O O . ALA A 1 72 ? -7.039 3.761 -10.391 1.00 75.31 72 ALA A O 1
ATOM 539 N N . ASN A 1 73 ? -6.288 3.455 -12.477 1.00 68.38 73 ASN A N 1
ATOM 540 C CA . ASN A 1 73 ? -6.235 4.866 -12.824 1.00 68.38 73 ASN A CA 1
ATOM 541 C C . ASN A 1 73 ? -7.421 5.216 -13.743 1.00 68.38 73 ASN A C 1
ATOM 543 O O . ASN A 1 73 ? -7.942 4.358 -14.453 1.00 68.38 73 ASN A O 1
ATOM 547 N N . LYS A 1 74 ? -7.858 6.479 -13.731 1.00 64.81 74 LYS A N 1
ATOM 548 C CA . LYS A 1 74 ? -8.764 7.023 -14.759 1.00 64.81 74 LYS A CA 1
ATOM 549 C C . LYS A 1 74 ? -8.064 7.179 -16.112 1.00 64.81 74 LYS A C 1
ATOM 551 O O . LYS A 1 74 ? -8.721 7.246 -17.143 1.00 64.81 74 LYS A O 1
ATOM 556 N N . ILE A 1 75 ? -6.739 7.237 -16.088 1.00 61.09 75 ILE A N 1
ATOM 557 C CA . ILE A 1 75 ? -5.864 7.258 -17.254 1.00 61.09 75 ILE A CA 1
ATOM 558 C C . ILE A 1 75 ? -5.605 5.804 -17.640 1.00 61.09 75 ILE A C 1
ATOM 560 O O . ILE A 1 75 ? -5.332 4.981 -16.769 1.00 61.09 75 ILE A O 1
ATOM 564 N N . ASN A 1 76 ? -5.655 5.477 -18.929 1.00 68.88 76 ASN A N 1
ATOM 565 C CA . ASN A 1 76 ? -5.464 4.125 -19.473 1.00 68.88 76 ASN A CA 1
ATOM 566 C C . ASN A 1 76 ? -4.004 3.606 -19.360 1.00 68.88 76 ASN A C 1
ATOM 568 O O . ASN A 1 76 ? -3.488 2.959 -20.267 1.00 68.88 76 ASN A O 1
ATOM 572 N N . ARG A 1 77 ? -3.305 3.949 -18.272 1.00 78.94 77 ARG A N 1
ATOM 573 C CA . ARG A 1 77 ? -1.930 3.567 -17.946 1.00 78.94 77 ARG A CA 1
ATOM 574 C C . ARG A 1 77 ? -1.962 2.536 -16.825 1.00 78.94 77 ARG A C 1
ATOM 576 O O . ARG A 1 77 ? -2.487 2.802 -15.744 1.00 78.94 77 ARG A O 1
ATOM 583 N N . GLU A 1 78 ? -1.373 1.374 -17.073 1.00 84.94 78 GLU A N 1
ATOM 584 C CA . GLU A 1 78 ? -1.326 0.289 -16.098 1.00 84.94 78 GLU A CA 1
ATOM 585 C C . GLU A 1 78 ? -0.131 0.444 -15.159 1.00 84.94 78 GLU A C 1
ATOM 587 O O . GLU A 1 78 ? 1.019 0.243 -15.546 1.00 84.94 78 GLU A O 1
ATOM 592 N N . ILE A 1 79 ? -0.417 0.796 -13.909 1.00 89.69 79 ILE A N 1
ATOM 593 C CA . ILE A 1 79 ? 0.591 0.933 -12.862 1.00 89.69 79 ILE A CA 1
ATOM 594 C C . ILE A 1 79 ? 0.355 -0.161 -11.830 1.00 89.69 79 ILE A C 1
ATOM 596 O O . ILE A 1 79 ? -0.777 -0.419 -11.417 1.00 89.69 79 ILE A O 1
ATOM 600 N N . TYR A 1 80 ? 1.441 -0.772 -11.388 1.00 92.25 80 TYR A N 1
ATOM 601 C CA . TYR A 1 80 ? 1.456 -1.809 -10.374 1.00 92.25 80 TYR A CA 1
ATOM 602 C C . TYR A 1 80 ? 2.228 -1.323 -9.151 1.00 92.25 80 TYR A C 1
ATOM 604 O O . TYR A 1 80 ? 3.140 -0.501 -9.270 1.00 92.25 80 TYR A O 1
ATOM 612 N N . ALA A 1 81 ? 1.871 -1.825 -7.971 1.00 93.19 81 ALA A N 1
ATOM 613 C CA . ALA A 1 81 ? 2.627 -1.579 -6.756 1.00 93.19 81 ALA A CA 1
ATOM 614 C C . ALA A 1 81 ? 2.908 -2.858 -5.969 1.00 93.19 81 ALA A C 1
ATOM 616 O O . ALA A 1 81 ? 2.085 -3.769 -5.916 1.00 93.19 81 ALA A O 1
ATOM 617 N N . ALA A 1 82 ? 4.079 -2.903 -5.339 1.00 93.25 82 ALA A N 1
ATOM 618 C CA . ALA A 1 82 ? 4.500 -3.993 -4.466 1.00 93.25 82 ALA A CA 1
ATOM 619 C C . ALA A 1 82 ? 5.292 -3.439 -3.280 1.00 93.25 82 ALA A C 1
ATOM 621 O O . ALA A 1 82 ? 6.051 -2.477 -3.431 1.00 93.25 82 ALA A O 1
ATOM 622 N N . ALA A 1 83 ? 5.136 -4.051 -2.106 1.00 93.69 83 ALA A N 1
ATOM 623 C CA . ALA A 1 83 ? 5.815 -3.631 -0.886 1.00 93.69 83 ALA A CA 1
ATOM 624 C C . ALA A 1 83 ? 6.820 -4.677 -0.385 1.00 93.69 83 ALA A C 1
ATOM 626 O O . ALA A 1 83 ? 6.599 -5.889 -0.486 1.00 93.69 83 ALA A O 1
ATOM 627 N N . ASN A 1 84 ? 7.927 -4.214 0.190 1.00 92.75 84 ASN A N 1
ATOM 628 C CA . ASN A 1 84 ? 8.958 -5.078 0.755 1.00 92.75 84 ASN A CA 1
ATOM 629 C C . ASN A 1 84 ? 9.050 -4.960 2.288 1.00 92.75 84 ASN A C 1
ATOM 631 O O . ASN A 1 84 ? 8.532 -4.035 2.922 1.00 92.75 84 ASN A O 1
ATOM 635 N N . LEU A 1 85 ? 9.790 -5.889 2.894 1.00 92.19 85 LEU A N 1
ATOM 636 C CA . LEU A 1 85 ? 10.011 -5.922 4.342 1.00 92.19 85 LEU A CA 1
ATOM 637 C C . LEU A 1 85 ? 10.872 -4.764 4.874 1.00 92.19 85 LEU A C 1
ATOM 639 O O . LEU A 1 85 ? 10.950 -4.591 6.085 1.00 92.19 85 LEU A O 1
ATOM 643 N N . LYS A 1 86 ? 11.500 -3.959 4.006 1.00 93.44 86 LYS A N 1
ATOM 644 C CA . LYS A 1 86 ? 12.231 -2.743 4.405 1.00 93.44 86 LYS A CA 1
ATOM 645 C C . LYS A 1 86 ? 11.314 -1.528 4.579 1.00 93.44 86 LYS A C 1
ATOM 647 O O . LYS A 1 86 ? 11.802 -0.459 4.933 1.00 93.44 86 LYS A O 1
ATOM 652 N N . GLY A 1 87 ? 10.016 -1.682 4.321 1.00 92.56 87 GLY A N 1
ATOM 653 C CA . GLY A 1 87 ? 9.058 -0.581 4.375 1.00 92.56 87 GLY A CA 1
ATOM 654 C C . GLY A 1 87 ? 8.980 0.218 3.079 1.00 92.56 87 GLY A C 1
ATOM 655 O O . GLY A 1 87 ? 8.436 1.317 3.064 1.00 92.56 87 GLY A O 1
ATOM 656 N N . GLU A 1 88 ? 9.526 -0.301 1.982 1.00 94.12 88 GLU A N 1
ATOM 657 C CA . GLU A 1 88 ? 9.478 0.362 0.684 1.00 94.12 88 GLU A CA 1
ATOM 658 C C . GLU A 1 88 ? 8.294 -0.156 -0.128 1.00 94.12 88 GLU A C 1
ATOM 660 O O . GLU A 1 88 ? 8.089 -1.366 -0.233 1.00 94.12 88 GLU A O 1
ATOM 665 N N . ILE A 1 89 ? 7.544 0.762 -0.733 1.00 94.31 89 ILE A N 1
ATOM 666 C CA . ILE A 1 89 ? 6.517 0.463 -1.728 1.00 94.31 89 ILE A CA 1
ATOM 667 C C . ILE A 1 89 ? 7.009 0.994 -3.069 1.00 94.31 89 ILE A C 1
ATOM 669 O O . ILE A 1 89 ? 7.276 2.190 -3.217 1.00 94.31 89 ILE A O 1
ATOM 673 N N . PHE A 1 90 ? 7.135 0.091 -4.032 1.00 92.94 90 PHE A N 1
ATOM 674 C CA . PHE A 1 90 ? 7.563 0.380 -5.393 1.00 92.94 90 PHE A CA 1
ATOM 675 C C . PHE A 1 90 ? 6.345 0.503 -6.280 1.00 92.94 90 PHE A C 1
ATOM 677 O O . PHE A 1 90 ? 5.453 -0.335 -6.207 1.00 92.94 90 PHE A O 1
ATOM 684 N N . PHE A 1 91 ? 6.360 1.510 -7.138 1.00 92.31 91 PHE A N 1
ATOM 685 C CA . PHE A 1 91 ? 5.411 1.680 -8.220 1.00 92.31 91 PHE A CA 1
ATOM 686 C C . PHE A 1 91 ? 6.138 1.399 -9.520 1.00 92.31 91 PHE A C 1
ATOM 688 O O . PHE A 1 91 ? 7.202 1.975 -9.763 1.00 92.31 91 PHE A O 1
ATOM 695 N N . PHE A 1 92 ? 5.590 0.523 -10.345 1.00 91.31 92 PHE A N 1
ATOM 696 C CA . PHE A 1 92 ? 6.238 0.101 -11.574 1.00 91.31 92 PHE A CA 1
ATOM 697 C C . PHE A 1 92 ? 5.226 -0.133 -12.686 1.00 91.31 92 PHE A C 1
ATOM 699 O O . PHE A 1 92 ? 4.044 -0.370 -12.442 1.00 91.31 92 PHE A O 1
ATOM 706 N N . GLU A 1 93 ? 5.710 -0.057 -13.914 1.00 90.75 93 GLU A N 1
ATOM 707 C CA . GLU A 1 93 ? 4.920 -0.264 -15.119 1.00 90.75 93 GLU A CA 1
ATOM 708 C C . GLU A 1 93 ? 5.643 -1.192 -16.090 1.00 90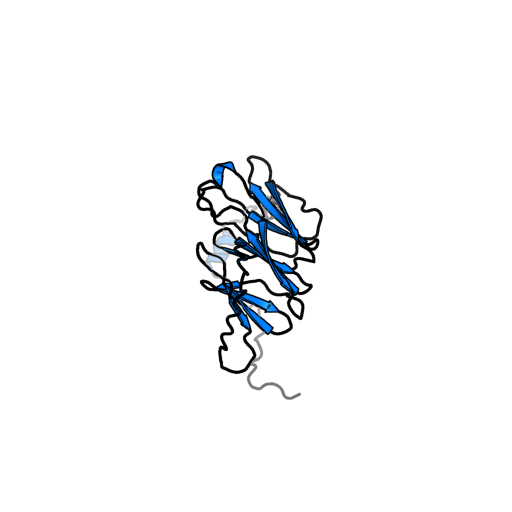.75 93 GLU A C 1
ATOM 710 O O . GLU A 1 93 ? 6.864 -1.384 -16.019 1.00 90.75 93 GLU A O 1
ATOM 715 N N . GLN A 1 94 ? 4.875 -1.773 -17.006 1.00 86.94 94 GLN A N 1
ATOM 716 C CA . GLN A 1 94 ? 5.427 -2.552 -18.102 1.00 86.94 94 GLN A CA 1
ATOM 717 C C . GLN A 1 94 ? 5.904 -1.605 -19.206 1.00 86.94 94 GLN A C 1
ATOM 719 O O . GLN A 1 94 ? 5.101 -1.018 -19.927 1.00 86.94 94 GLN A O 1
ATOM 724 N N . GLY A 1 95 ? 7.223 -1.470 -19.343 1.00 81.81 95 GLY A N 1
ATOM 725 C CA . GLY A 1 95 ? 7.835 -0.860 -20.517 1.00 81.81 95 GLY A CA 1
ATOM 726 C C . GLY A 1 95 ? 7.887 -1.836 -21.697 1.00 81.81 95 GLY A C 1
ATOM 727 O O . GLY A 1 95 ? 7.552 -3.012 -21.570 1.00 81.81 95 GLY A O 1
ATOM 728 N N . GLN A 1 96 ? 8.366 -1.362 -22.850 1.00 80.81 96 GLN A N 1
ATOM 729 C CA . GLN A 1 96 ? 8.443 -2.173 -24.078 1.00 80.81 96 GLN A CA 1
ATOM 730 C C . GLN A 1 96 ? 9.301 -3.439 -23.913 1.00 80.81 96 GLN A C 1
ATOM 732 O O . GLN A 1 96 ? 8.953 -4.490 -24.443 1.00 80.81 96 GLN A O 1
ATOM 737 N N . SER A 1 97 ? 10.397 -3.340 -23.155 1.00 82.38 97 SER A N 1
ATOM 738 C CA . SER A 1 97 ? 11.395 -4.414 -23.022 1.00 82.38 97 SER A CA 1
ATOM 739 C C . SER A 1 97 ? 11.848 -4.668 -21.581 1.00 82.38 97 SER A C 1
ATOM 741 O O . SER A 1 97 ? 12.797 -5.418 -21.370 1.00 82.38 97 SER A O 1
ATOM 743 N N . ALA A 1 98 ? 11.236 -4.015 -20.588 1.00 87.19 98 ALA A N 1
ATOM 744 C CA . ALA A 1 98 ? 11.565 -4.193 -19.174 1.00 87.19 98 ALA A CA 1
ATOM 745 C C . ALA A 1 98 ? 10.463 -3.636 -18.264 1.00 87.19 98 ALA A C 1
ATOM 747 O O . ALA A 1 98 ? 9.746 -2.708 -18.641 1.00 87.19 98 ALA A O 1
ATOM 748 N N . LEU A 1 99 ? 10.390 -4.144 -17.031 1.00 90.69 99 LEU A N 1
ATOM 749 C CA . LEU A 1 99 ? 9.649 -3.486 -15.956 1.00 90.69 99 LEU A CA 1
ATOM 750 C C . LEU A 1 99 ? 10.413 -2.237 -15.509 1.00 90.69 99 LEU A C 1
ATOM 752 O O . LEU A 1 99 ? 11.591 -2.320 -15.154 1.00 90.69 99 LEU A O 1
ATOM 756 N N . GLN A 1 100 ? 9.743 -1.089 -15.516 1.00 89.38 100 GLN A N 1
ATOM 757 C CA . GLN A 1 100 ? 10.336 0.186 -15.126 1.00 89.38 100 GLN A CA 1
ATOM 758 C C . GLN A 1 100 ? 9.733 0.669 -13.813 1.00 89.38 100 GLN A C 1
ATOM 760 O O . GLN A 1 100 ? 8.516 0.731 -13.658 1.00 89.38 100 GLN A O 1
ATOM 765 N N . THR A 1 101 ? 10.592 1.030 -12.860 1.00 91.06 101 THR A N 1
ATOM 766 C CA . THR A 1 101 ? 10.157 1.682 -11.622 1.00 91.06 101 THR A CA 1
ATOM 767 C C . THR A 1 101 ? 9.778 3.125 -11.929 1.00 91.06 101 THR A C 1
ATOM 769 O O . THR A 1 101 ? 10.628 3.920 -12.322 1.00 91.06 101 THR A O 1
ATOM 772 N N . VAL A 1 102 ? 8.514 3.467 -11.698 1.00 90.25 102 VAL A N 1
ATOM 773 C CA . VAL A 1 102 ? 7.977 4.823 -11.861 1.00 90.25 102 VAL A CA 1
ATOM 774 C C . VAL A 1 102 ? 8.295 5.674 -10.635 1.00 90.25 102 VAL A C 1
ATOM 776 O O . VAL A 1 102 ? 8.693 6.829 -10.752 1.00 90.25 102 VAL A O 1
ATOM 779 N N . SER A 1 103 ? 8.092 5.121 -9.439 1.00 91.38 103 SER A N 1
ATOM 780 C CA . SER A 1 103 ? 8.287 5.841 -8.180 1.00 91.38 103 SER A CA 1
ATOM 781 C C . SER A 1 103 ? 8.467 4.871 -7.016 1.00 91.38 103 SER A C 1
ATOM 783 O O . SER A 1 103 ? 8.211 3.671 -7.131 1.00 91.38 103 SER A O 1
ATOM 785 N N . LYS A 1 104 ? 8.897 5.393 -5.869 1.00 92.62 104 LYS A N 1
ATOM 786 C CA . LYS A 1 104 ? 9.037 4.643 -4.621 1.00 92.62 104 LYS A CA 1
ATOM 787 C C . LYS A 1 104 ? 8.632 5.520 -3.445 1.00 92.62 104 LYS A C 1
ATOM 789 O O . LYS A 1 104 ? 8.945 6.709 -3.423 1.00 92.62 104 LYS A O 1
ATOM 794 N N . VAL A 1 105 ? 7.988 4.927 -2.447 1.00 94.31 105 VAL A N 1
ATOM 795 C CA . VAL A 1 105 ? 7.798 5.544 -1.129 1.00 94.31 105 VAL A CA 1
ATOM 796 C C . VAL A 1 105 ? 8.409 4.652 -0.059 1.00 94.31 105 VAL A C 1
ATOM 798 O O . VAL A 1 105 ? 8.312 3.429 -0.129 1.00 94.31 105 VAL A O 1
ATOM 801 N N . THR A 1 106 ? 9.054 5.266 0.928 1.00 95.19 106 THR A N 1
ATOM 802 C CA . THR A 1 106 ? 9.638 4.566 2.072 1.00 95.19 106 THR A CA 1
ATOM 803 C C . THR A 1 106 ? 8.868 4.948 3.326 1.00 95.19 106 THR A C 1
ATOM 805 O O . THR A 1 106 ? 8.781 6.121 3.686 1.00 95.19 106 THR A O 1
ATOM 808 N N . LEU A 1 107 ? 8.295 3.943 3.975 1.00 95.00 107 LEU A N 1
ATOM 809 C CA . LEU A 1 107 ? 7.558 4.038 5.225 1.00 95.00 107 LEU A CA 1
ATOM 810 C C . LEU A 1 107 ? 8.402 3.446 6.354 1.00 95.00 107 LEU A C 1
ATOM 812 O O . LEU A 1 107 ? 9.282 2.616 6.133 1.00 95.00 107 LEU A O 1
ATOM 816 N N . GLN A 1 108 ? 8.143 3.882 7.584 1.00 95.44 108 GLN A N 1
ATOM 817 C CA . GLN A 1 108 ? 8.846 3.338 8.739 1.00 95.44 108 GLN A CA 1
ATOM 818 C C . GLN A 1 108 ? 8.220 2.015 9.181 1.00 95.44 108 GLN A C 1
ATOM 820 O O . GLN A 1 108 ? 7.043 1.962 9.537 1.00 95.44 108 GLN A O 1
ATOM 825 N N . GLY A 1 109 ? 9.042 0.972 9.247 1.00 93.00 109 GLY A N 1
ATOM 826 C CA . GLY A 1 109 ? 8.628 -0.358 9.686 1.00 93.00 109 GLY A CA 1
ATOM 827 C C . GLY A 1 109 ? 8.426 -1.334 8.533 1.00 93.00 109 GLY A C 1
ATOM 828 O O . GLY A 1 109 ? 8.460 -0.972 7.360 1.00 93.00 109 GLY A O 1
ATOM 829 N N . SER A 1 110 ? 8.240 -2.599 8.883 1.00 93.56 110 SER A N 1
ATOM 830 C CA . SER A 1 110 ? 8.222 -3.698 7.922 1.00 93.56 110 SER A CA 1
ATOM 831 C C . SER A 1 110 ? 6.825 -3.854 7.333 1.00 93.56 110 SER A C 1
ATOM 833 O O . SER A 1 110 ? 5.879 -4.138 8.072 1.00 93.56 110 SER A O 1
ATOM 835 N N . ILE A 1 111 ? 6.669 -3.721 6.016 1.00 93.81 111 ILE A N 1
ATOM 836 C CA . ILE A 1 111 ? 5.379 -3.965 5.357 1.00 93.81 111 ILE A CA 1
ATOM 837 C C . ILE A 1 111 ? 5.280 -5.456 5.046 1.00 93.81 111 ILE A C 1
ATOM 839 O O . ILE A 1 111 ? 5.953 -5.971 4.156 1.00 93.81 111 ILE A O 1
ATOM 843 N N . TYR A 1 112 ? 4.472 -6.156 5.838 1.00 89.81 112 TYR A N 1
ATOM 844 C CA . TYR A 1 112 ? 4.319 -7.610 5.752 1.00 89.81 112 TYR A CA 1
ATOM 845 C C . TYR A 1 112 ? 3.133 -8.031 4.874 1.00 89.81 112 TYR A C 1
ATOM 847 O O . TYR A 1 112 ? 3.099 -9.151 4.371 1.00 89.81 112 TYR A O 1
ATOM 855 N N . THR A 1 113 ? 2.165 -7.132 4.698 1.00 90.88 113 THR A N 1
ATOM 856 C CA . THR A 1 113 ? 0.887 -7.391 4.034 1.00 90.88 113 THR A CA 1
ATOM 857 C C . THR A 1 113 ? 0.737 -6.549 2.775 1.00 90.88 113 THR A C 1
ATOM 859 O O . THR A 1 113 ? 1.364 -5.496 2.640 1.00 90.88 113 THR A O 1
ATOM 862 N N . SER A 1 114 ? -0.086 -7.027 1.841 1.00 93.00 114 SER A N 1
ATOM 863 C CA . SER A 1 114 ? -0.431 -6.299 0.618 1.00 93.00 114 SER A CA 1
ATOM 864 C C . SER A 1 114 ? -1.069 -4.955 0.964 1.00 93.00 114 SER A C 1
ATOM 866 O O . SER A 1 114 ? -2.024 -4.930 1.742 1.00 93.00 114 SER A O 1
ATOM 868 N N . PRO A 1 115 ? -0.557 -3.826 0.439 1.00 94.44 115 PRO A N 1
ATOM 869 C CA . PRO A 1 115 ? -1.260 -2.562 0.566 1.00 94.44 115 PRO A CA 1
ATOM 870 C C . PRO A 1 115 ? -2.560 -2.607 -0.249 1.00 94.44 115 PRO A C 1
ATOM 872 O O . PRO A 1 115 ? -2.708 -3.419 -1.159 1.00 94.44 115 PRO A O 1
ATOM 875 N N . VAL A 1 116 ? -3.502 -1.719 0.057 1.00 94.19 116 VAL A N 1
ATOM 876 C CA . VAL A 1 116 ? -4.771 -1.597 -0.672 1.00 94.19 116 VAL A CA 1
ATOM 877 C C . VAL A 1 116 ? -4.881 -0.211 -1.288 1.00 94.19 116 VAL A C 1
ATOM 879 O O . VAL A 1 116 ? -4.521 0.786 -0.665 1.00 94.19 116 VAL A O 1
ATOM 882 N N . PHE A 1 117 ? -5.366 -0.140 -2.521 1.00 91.50 117 PHE A N 1
ATOM 883 C CA . PHE A 1 117 ? -5.509 1.108 -3.259 1.00 91.50 117 PHE A CA 1
ATOM 884 C C . PHE A 1 117 ? -6.981 1.455 -3.466 1.00 91.50 117 PHE A C 1
ATOM 886 O O . PHE A 1 117 ? -7.770 0.600 -3.866 1.00 91.50 117 PHE A O 1
ATOM 893 N N . PHE A 1 118 ? -7.345 2.712 -3.218 1.00 88.81 118 PHE A N 1
ATOM 894 C CA . PHE A 1 118 ? -8.696 3.219 -3.433 1.00 88.81 118 PHE A CA 1
ATOM 895 C C . PHE A 1 118 ? -8.689 4.720 -3.690 1.00 88.81 118 PHE A C 1
ATOM 897 O O . PHE A 1 118 ? -8.095 5.479 -2.928 1.00 88.81 118 PHE A O 1
ATOM 904 N N . GLU A 1 119 ? -9.345 5.133 -4.776 1.00 85.25 119 GLU A N 1
ATOM 905 C CA . GLU A 1 119 ? -9.513 6.539 -5.176 1.00 85.25 119 GLU A CA 1
ATOM 906 C C . GLU A 1 119 ? -8.217 7.377 -5.126 1.00 85.25 119 GLU A C 1
ATOM 908 O O . GLU A 1 119 ? -8.194 8.514 -4.656 1.00 85.25 119 GLU A O 1
ATOM 913 N N . GLY A 1 120 ? -7.107 6.817 -5.618 1.00 86.75 120 GLY A N 1
ATOM 914 C CA . GLY A 1 120 ? -5.804 7.496 -5.646 1.00 86.75 120 GLY A CA 1
ATOM 915 C C . GLY A 1 120 ? -5.014 7.420 -4.342 1.00 86.75 120 GLY A C 1
ATOM 916 O O . GLY A 1 120 ? -3.855 7.836 -4.319 1.00 86.75 120 GLY A O 1
ATOM 917 N N . VAL A 1 121 ? -5.585 6.852 -3.281 1.00 89.94 121 VAL A N 1
ATOM 918 C CA . VAL A 1 121 ? -4.914 6.681 -1.993 1.00 89.94 121 VAL A CA 1
ATOM 919 C C . VAL A 1 121 ? -4.517 5.227 -1.795 1.00 89.94 121 VAL A C 1
ATOM 921 O O . VAL A 1 121 ? -5.322 4.306 -1.932 1.00 89.94 121 VAL A O 1
ATOM 924 N N . LEU A 1 122 ? -3.255 5.028 -1.441 1.00 93.12 122 LEU A N 1
ATOM 925 C CA . LEU A 1 122 ? -2.694 3.750 -1.055 1.00 93.12 122 LEU A CA 1
ATOM 926 C C . LEU A 1 122 ? -2.644 3.639 0.469 1.00 93.12 122 LEU A C 1
ATOM 928 O O . LEU A 1 122 ? -2.055 4.483 1.144 1.00 93.12 122 LEU A O 1
ATOM 932 N N . TYR A 1 123 ? -3.213 2.571 1.009 1.00 94.31 123 TYR A N 1
ATOM 933 C CA . TYR A 1 123 ? -3.174 2.260 2.428 1.00 94.31 123 TYR A CA 1
ATOM 934 C C . TYR A 1 123 ? -2.259 1.070 2.674 1.00 94.31 123 TYR A C 1
ATOM 936 O O . TYR A 1 123 ? -2.406 0.019 2.053 1.00 94.31 123 TYR A O 1
ATOM 944 N N . ALA A 1 124 ? -1.324 1.224 3.604 1.00 95.44 124 ALA A N 1
ATOM 945 C CA . ALA A 1 124 ? -0.375 0.183 3.972 1.00 95.44 124 ALA A CA 1
ATOM 946 C C . ALA A 1 124 ? -0.339 0.022 5.488 1.00 95.44 124 ALA A C 1
ATOM 948 O O . ALA A 1 124 ? -0.493 0.994 6.230 1.00 95.44 124 ALA A O 1
ATOM 949 N N . ALA A 1 125 ? -0.110 -1.199 5.957 1.00 95.12 125 ALA A N 1
ATOM 950 C CA . ALA A 1 125 ? 0.074 -1.473 7.371 1.00 95.12 125 ALA A CA 1
ATOM 951 C C . ALA A 1 125 ? 1.401 -2.188 7.600 1.00 95.12 125 ALA A C 1
ATOM 953 O O . ALA A 1 125 ? 1.810 -3.047 6.818 1.00 95.12 125 ALA A O 1
ATOM 954 N N . THR A 1 126 ? 2.076 -1.823 8.683 1.00 95.12 126 THR A N 1
ATOM 955 C CA . THR A 1 126 ? 3.336 -2.446 9.064 1.00 95.12 126 THR A CA 1
ATOM 956 C C . THR A 1 126 ? 3.136 -3.477 10.157 1.00 95.12 126 THR A C 1
ATOM 958 O O . THR A 1 126 ? 2.224 -3.383 10.990 1.00 95.12 126 THR A O 1
ATOM 961 N N . ARG A 1 127 ? 4.058 -4.437 10.206 1.00 94.56 127 ARG A N 1
ATOM 962 C CA . ARG A 1 127 ? 4.132 -5.462 11.246 1.00 94.56 127 ARG A CA 1
ATOM 963 C C . ARG A 1 127 ? 4.195 -4.853 12.642 1.00 94.56 127 ARG A C 1
ATOM 965 O O . ARG A 1 127 ? 3.637 -5.409 13.583 1.00 94.56 127 ARG A O 1
ATOM 972 N N . GLU A 1 128 ? 4.836 -3.698 12.789 1.00 94.94 128 GLU A N 1
ATOM 973 C CA . GLU A 1 128 ? 4.963 -2.987 14.063 1.00 94.94 128 GLU A CA 1
ATOM 974 C C . GLU A 1 128 ? 3.657 -2.287 14.468 1.00 94.94 128 GLU A C 1
ATOM 976 O O . GLU A 1 128 ? 3.581 -1.715 15.557 1.00 94.94 128 GLU A O 1
ATOM 981 N N . GLY A 1 129 ? 2.631 -2.313 13.616 1.00 94.31 129 GLY A N 1
ATOM 982 C CA . GLY A 1 129 ? 1.306 -1.781 13.901 1.00 94.31 129 GLY A CA 1
ATOM 983 C C . GLY A 1 129 ? 1.152 -0.315 13.532 1.00 94.31 129 GLY A C 1
ATOM 984 O O . GLY A 1 129 ? 0.382 0.387 14.179 1.00 94.31 129 GLY A O 1
ATOM 985 N N . THR A 1 130 ? 1.895 0.189 12.548 1.00 95.44 130 THR A N 1
ATOM 986 C CA . THR A 1 130 ? 1.639 1.527 12.004 1.00 95.44 130 THR A CA 1
ATOM 987 C C . THR A 1 130 ? 0.856 1.400 10.701 1.00 95.44 130 THR A C 1
ATOM 989 O O . THR A 1 130 ? 1.247 0.650 9.814 1.00 95.44 130 THR A O 1
ATOM 992 N N . VAL A 1 131 ? -0.262 2.113 10.594 1.00 95.25 131 VAL A N 1
ATOM 993 C CA . VAL A 1 131 ? -1.080 2.194 9.377 1.00 95.25 131 VAL A CA 1
ATOM 994 C C . VAL A 1 131 ? -0.809 3.532 8.706 1.00 95.25 131 VAL A C 1
ATOM 996 O O . VAL A 1 131 ? -0.791 4.556 9.387 1.00 95.25 131 VAL A O 1
ATOM 999 N N . TYR A 1 132 ? -0.613 3.520 7.396 1.00 95.06 132 TYR A N 1
ATOM 1000 C CA . TYR A 1 132 ? -0.288 4.675 6.570 1.00 95.06 132 TYR A CA 1
ATOM 1001 C C . TYR A 1 132 ? -1.344 4.858 5.486 1.00 95.06 132 TYR A C 1
ATOM 1003 O O . TYR A 1 132 ? -1.808 3.872 4.914 1.00 95.06 132 TYR A O 1
ATOM 1011 N N . ALA A 1 133 ? -1.666 6.110 5.175 1.00 93.75 133 ALA A N 1
ATOM 1012 C CA . ALA A 1 133 ? -2.387 6.496 3.968 1.00 93.75 133 ALA A CA 1
ATOM 1013 C C . ALA A 1 133 ? -1.505 7.427 3.141 1.00 93.75 133 ALA A C 1
ATOM 1015 O O . ALA A 1 133 ? -1.071 8.473 3.629 1.00 93.75 133 ALA A O 1
ATOM 1016 N N . VAL A 1 134 ? -1.241 7.044 1.900 1.00 92.31 134 VAL A N 1
ATOM 1017 C CA . VAL A 1 134 ? -0.359 7.746 0.971 1.00 92.31 134 VAL A CA 1
ATOM 1018 C C . VAL A 1 134 ? -1.173 8.125 -0.254 1.00 92.31 134 VAL A C 1
ATOM 1020 O O . VAL A 1 134 ? -1.676 7.259 -0.961 1.00 92.31 134 VAL A O 1
ATOM 1023 N N . ASP A 1 135 ? -1.309 9.418 -0.509 1.00 89.75 135 ASP A N 1
ATOM 1024 C CA . ASP A 1 135 ? -1.806 9.910 -1.786 1.00 89.75 135 ASP A CA 1
ATOM 1025 C C . ASP A 1 135 ? -0.763 9.616 -2.858 1.00 89.75 135 ASP A C 1
ATOM 1027 O O . ASP A 1 135 ? 0.411 9.942 -2.685 1.00 89.75 135 ASP A O 1
ATOM 1031 N N . THR A 1 136 ? -1.183 8.964 -3.934 1.00 87.81 136 THR A N 1
ATOM 1032 C CA . THR A 1 136 ? -0.320 8.623 -5.073 1.00 87.81 136 THR A CA 1
ATOM 1033 C C . THR A 1 136 ? -0.378 9.687 -6.171 1.00 87.81 136 THR A C 1
ATOM 1035 O O . THR A 1 136 ? 0.426 9.653 -7.103 1.00 87.81 136 THR A O 1
ATOM 1038 N N . GLY A 1 137 ? -1.342 10.613 -6.096 1.00 84.00 137 GLY A N 1
ATOM 1039 C CA . GLY A 1 137 ? -1.658 11.578 -7.150 1.00 84.00 137 GLY A CA 1
ATOM 1040 C C . GLY A 1 137 ? -2.481 11.001 -8.308 1.00 84.00 137 GLY A C 1
ATOM 1041 O O . GLY A 1 137 ? -2.937 11.757 -9.161 1.00 84.00 137 GLY A O 1
ATOM 1042 N N . LEU A 1 138 ? -2.739 9.686 -8.331 1.00 80.94 138 LEU A N 1
ATOM 1043 C CA . LEU A 1 138 ? -3.454 8.996 -9.419 1.00 80.94 138 LEU A CA 1
ATOM 1044 C C . LEU A 1 138 ? -4.970 9.275 -9.465 1.00 80.94 138 LEU A C 1
ATOM 1046 O O . LEU A 1 138 ? -5.672 8.73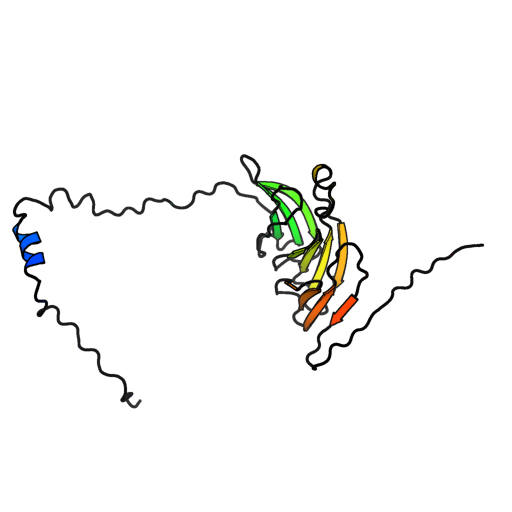9 -10.317 1.00 80.94 138 LEU A O 1
ATOM 1050 N N . ASN A 1 139 ? -5.499 10.094 -8.554 1.00 75.12 139 ASN A N 1
ATOM 1051 C CA . ASN A 1 139 ? -6.893 10.551 -8.575 1.00 75.12 139 ASN A CA 1
ATOM 1052 C C . ASN A 1 139 ? -7.112 11.816 -9.419 1.00 75.12 139 ASN A C 1
ATOM 1054 O O . ASN A 1 139 ? -8.258 12.103 -9.782 1.00 75.12 139 ASN A O 1
ATOM 1058 N N . SER A 1 140 ? -6.050 12.570 -9.721 1.00 65.88 140 SER A N 1
ATOM 1059 C CA . SER A 1 140 ? -6.148 13.815 -10.477 1.00 65.88 140 SER A CA 1
ATOM 1060 C C . SER A 1 140 ? -6.243 13.536 -11.974 1.00 65.88 140 SER A C 1
ATOM 1062 O O . SER A 1 140 ? -5.474 12.750 -12.520 1.00 65.88 140 SER A O 1
ATOM 1064 N N . SER A 1 141 ? -7.130 14.243 -12.674 1.00 58.56 141 SER A N 1
ATOM 1065 C CA . SER A 1 141 ? -7.178 14.239 -14.144 1.00 58.56 141 SER A CA 1
ATOM 1066 C C . SER A 1 141 ? -5.905 14.810 -14.783 1.00 58.56 141 SER A C 1
ATOM 1068 O O . SER A 1 141 ? -5.666 14.591 -15.962 1.00 58.56 141 SER A O 1
ATOM 1070 N N . THR A 1 142 ? -5.071 15.520 -14.015 1.00 55.09 142 THR A N 1
ATOM 1071 C CA . THR A 1 142 ? -3.757 16.022 -14.453 1.00 55.09 142 THR A CA 1
ATOM 1072 C C . THR A 1 142 ? -2.618 15.020 -14.234 1.00 55.09 142 THR A C 1
ATOM 1074 O O . THR A 1 142 ? -1.465 15.323 -14.542 1.00 55.09 142 THR A O 1
ATOM 1077 N N . ALA A 1 143 ? -2.912 13.829 -13.697 1.00 55.03 143 ALA A N 1
ATOM 1078 C CA . ALA A 1 143 ? -1.902 12.820 -13.379 1.00 55.03 143 ALA A CA 1
ATOM 1079 C C . ALA A 1 143 ? -1.198 12.236 -14.619 1.00 55.03 143 ALA A C 1
ATOM 1081 O O . ALA A 1 143 ? -0.176 11.567 -14.468 1.00 55.03 143 ALA A O 1
ATOM 1082 N N . GLU A 1 144 ? -1.694 12.511 -15.834 1.00 55.81 144 GLU A N 1
ATOM 1083 C CA . GLU A 1 144 ? -1.030 12.129 -17.089 1.00 55.81 144 GLU A CA 1
ATOM 1084 C C . GLU A 1 144 ? 0.352 12.776 -17.216 1.00 55.81 144 GLU A C 1
ATOM 1086 O O . GLU A 1 144 ? 1.297 12.123 -17.655 1.00 55.81 144 GLU A O 1
ATOM 1091 N N . THR A 1 145 ? 0.488 14.026 -16.767 1.00 55.53 145 THR A N 1
ATOM 1092 C CA . THR A 1 145 ? 1.713 14.821 -16.946 1.00 55.53 145 THR A CA 1
ATOM 1093 C C . THR A 1 145 ? 2.609 14.805 -15.708 1.00 55.53 145 THR A C 1
ATOM 1095 O O . THR A 1 145 ? 3.830 14.866 -15.821 1.00 55.53 145 THR A O 1
ATOM 1098 N N . ASP A 1 146 ? 2.014 14.713 -14.517 1.00 59.03 146 ASP A N 1
ATOM 1099 C CA . ASP A 1 146 ? 2.714 14.971 -13.252 1.00 59.03 146 ASP A CA 1
ATOM 1100 C C . ASP A 1 146 ? 3.329 13.727 -12.583 1.00 59.03 146 ASP A C 1
ATOM 1102 O O . ASP A 1 146 ? 4.117 13.867 -11.638 1.00 59.03 146 ASP A O 1
ATOM 1106 N N . GLY A 1 147 ? 3.010 12.527 -13.081 1.00 70.81 147 GLY A N 1
ATOM 1107 C CA . GLY A 1 147 ? 3.516 11.257 -12.556 1.00 70.81 147 GLY A CA 1
ATOM 1108 C C . GLY A 1 147 ? 2.988 10.903 -11.158 1.00 70.81 147 GLY A C 1
ATOM 1109 O O . GLY A 1 147 ? 2.087 11.544 -10.619 1.00 70.81 147 GLY A O 1
ATOM 1110 N N . ILE A 1 148 ? 3.546 9.844 -10.559 1.00 79.00 148 ILE A N 1
ATOM 1111 C CA . ILE A 1 148 ? 3.168 9.397 -9.209 1.00 79.00 148 ILE A CA 1
ATOM 1112 C C . ILE A 1 148 ? 3.843 10.295 -8.173 1.00 79.00 148 ILE A C 1
ATOM 1114 O O . ILE A 1 148 ? 5.063 10.236 -7.984 1.00 79.00 148 ILE A O 1
ATOM 1118 N N . ARG A 1 149 ? 3.041 11.089 -7.461 1.00 83.06 149 ARG A N 1
ATOM 1119 C CA . ARG A 1 149 ? 3.495 11.991 -6.396 1.00 83.06 149 ARG A CA 1
ATOM 1120 C C . ARG A 1 149 ? 3.042 11.464 -5.048 1.00 83.06 149 ARG A C 1
ATOM 1122 O O . ARG A 1 149 ? 1.945 11.755 -4.589 1.00 83.06 149 ARG A O 1
ATOM 1129 N N . ASN A 1 150 ? 3.923 10.701 -4.413 1.00 87.81 150 ASN A N 1
ATOM 1130 C CA . ASN A 1 150 ? 3.647 10.110 -3.113 1.00 87.81 150 ASN A CA 1
ATOM 1131 C C . ASN A 1 150 ? 3.642 11.182 -2.019 1.00 87.81 150 ASN A C 1
ATOM 1133 O O . ASN A 1 150 ? 4.689 11.743 -1.688 1.00 87.81 150 ASN A O 1
ATOM 1137 N N . LYS A 1 151 ? 2.479 11.429 -1.417 1.00 89.75 151 LYS A N 1
ATOM 1138 C CA . LYS A 1 151 ? 2.325 12.315 -0.261 1.00 89.75 151 LYS A CA 1
ATOM 1139 C C . LYS A 1 151 ? 1.672 11.561 0.886 1.00 89.75 151 LYS A C 1
ATOM 1141 O O . LYS A 1 151 ? 0.558 11.063 0.767 1.00 89.75 151 LYS A O 1
ATOM 1146 N N . LEU A 1 152 ? 2.347 11.508 2.030 1.00 90.44 152 LEU A N 1
ATOM 1147 C CA . LEU A 1 152 ? 1.758 10.949 3.243 1.00 90.44 152 LEU A CA 1
ATOM 1148 C C . LEU A 1 152 ? 0.568 11.818 3.683 1.00 90.44 152 LEU A C 1
ATOM 1150 O O . LEU A 1 152 ? 0.746 12.992 4.006 1.00 90.44 152 LEU A O 1
ATOM 1154 N N . LEU A 1 153 ? -0.634 11.239 3.699 1.00 89.75 153 LEU A N 1
ATOM 1155 C CA . LEU A 1 153 ? -1.855 11.900 4.163 1.00 89.75 153 LEU A CA 1
ATOM 1156 C C . LEU A 1 153 ? -2.002 11.783 5.679 1.00 89.75 153 LEU A C 1
ATOM 1158 O O . LEU A 1 153 ? -2.218 12.778 6.366 1.00 89.75 153 LEU A O 1
ATOM 1162 N N . TRP A 1 154 ? -1.871 10.566 6.210 1.00 92.50 154 TRP A N 1
ATOM 1163 C CA . TRP A 1 154 ? -1.832 10.319 7.649 1.00 92.50 154 TRP A CA 1
ATOM 1164 C C . TRP A 1 154 ? -1.102 9.028 7.985 1.00 92.50 154 TRP A C 1
ATOM 1166 O O . TRP A 1 154 ? -0.919 8.139 7.154 1.00 92.50 154 TRP A O 1
ATOM 1176 N N . GLN A 1 155 ? -0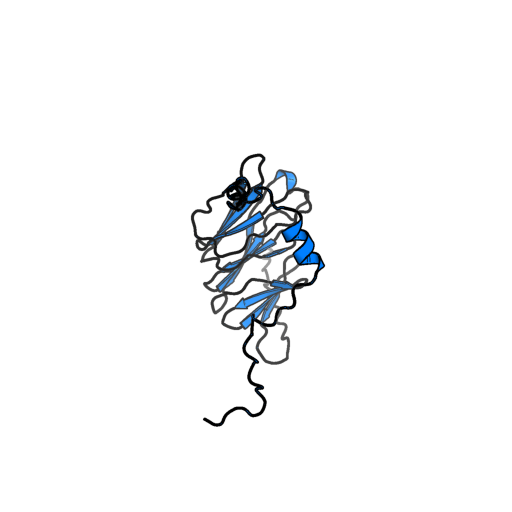.745 8.919 9.262 1.00 93.62 155 GLN A N 1
ATOM 1177 C CA . GLN A 1 155 ? -0.287 7.684 9.874 1.00 93.62 155 GLN A CA 1
ATOM 1178 C C . GLN A 1 155 ? -0.963 7.475 11.232 1.00 93.62 155 GLN A C 1
ATOM 1180 O O . GLN A 1 155 ? -1.222 8.429 11.971 1.00 93.62 155 GLN A O 1
ATOM 1185 N N . LYS A 1 156 ? -1.241 6.219 11.581 1.00 93.06 156 LYS A N 1
ATOM 1186 C CA . LYS A 1 156 ? -1.829 5.837 12.864 1.00 93.06 156 LYS A CA 1
ATOM 1187 C C . LYS A 1 156 ? -1.054 4.686 13.481 1.00 93.06 156 LYS A C 1
ATOM 1189 O O . LYS A 1 156 ? -0.990 3.600 12.914 1.00 93.06 156 LYS A O 1
ATOM 1194 N N . LYS A 1 157 ? -0.541 4.901 14.694 1.00 94.62 157 LYS A N 1
ATOM 1195 C CA . LYS A 1 157 ? 0.022 3.823 15.507 1.00 94.62 157 LYS A CA 1
ATOM 1196 C C . LYS A 1 157 ? -1.084 3.069 16.248 1.00 94.62 157 LYS A C 1
ATOM 1198 O O . LYS A 1 157 ? -1.847 3.660 17.017 1.00 94.62 157 LYS A O 1
ATOM 1203 N N . MET A 1 158 ? -1.146 1.768 16.011 1.00 91.19 158 MET A N 1
ATOM 1204 C CA . MET A 1 158 ? -2.001 0.802 16.692 1.00 91.19 158 MET A CA 1
ATOM 1205 C C . MET A 1 158 ? -1.295 0.273 17.940 1.00 91.19 158 MET A C 1
ATOM 1207 O O . MET A 1 158 ? -0.079 0.393 18.085 1.00 91.19 158 MET A O 1
ATOM 1211 N N . LYS A 1 159 ? -2.056 -0.318 18.867 1.00 91.19 159 LYS A N 1
ATOM 1212 C CA . LYS A 1 159 ? -1.477 -0.833 20.119 1.00 91.19 159 LYS A CA 1
ATOM 1213 C C . LYS A 1 159 ? -0.643 -2.095 19.917 1.00 91.19 159 LYS A C 1
ATOM 1215 O O . LYS A 1 159 ? 0.253 -2.356 20.712 1.00 91.19 159 LYS A O 1
ATOM 1220 N N . LYS A 1 160 ? -0.976 -2.894 18.904 1.00 93.31 160 LYS A N 1
ATOM 1221 C CA . LYS A 1 160 ? -0.250 -4.106 18.527 1.00 93.31 160 LYS A CA 1
ATOM 1222 C C . LYS A 1 160 ? -0.045 -4.149 17.014 1.00 93.31 160 LYS A C 1
ATOM 1224 O O . LYS A 1 160 ? -0.601 -3.333 16.282 1.00 93.31 160 LYS A O 1
ATOM 1229 N N . GLY A 1 161 ? 0.787 -5.093 16.584 1.00 91.62 161 GLY A N 1
ATOM 1230 C CA . GLY A 1 161 ? 1.119 -5.312 15.184 1.00 91.62 161 GLY A CA 1
ATOM 1231 C C . GLY A 1 161 ? -0.088 -5.633 14.310 1.00 91.62 161 GLY A C 1
ATOM 1232 O O . GLY A 1 161 ? -1.070 -6.218 14.776 1.00 91.62 161 GLY A O 1
ATOM 1233 N N . VAL A 1 162 ? 0.019 -5.268 13.035 1.00 94.00 162 VAL A N 1
ATOM 1234 C CA . VAL A 1 162 ? -0.938 -5.628 11.988 1.00 94.00 162 VAL A CA 1
ATOM 1235 C C . VAL A 1 162 ? -0.268 -6.674 11.105 1.00 94.00 162 VAL A C 1
ATOM 1237 O O . VAL A 1 162 ? 0.806 -6.432 10.561 1.00 94.00 162 VAL A O 1
ATOM 1240 N N . LEU A 1 163 ? -0.875 -7.856 11.024 1.00 91.19 163 LEU A N 1
ATOM 1241 C CA . LEU A 1 163 ? -0.351 -8.999 10.261 1.00 91.19 163 LEU A CA 1
ATOM 1242 C C . LEU A 1 163 ? -1.291 -9.445 9.141 1.00 91.19 163 LEU A C 1
ATOM 1244 O O . LEU A 1 163 ? -0.928 -10.313 8.356 1.00 91.19 163 LEU A O 1
ATOM 1248 N N . ALA A 1 164 ? -2.489 -8.873 9.084 1.00 92.25 164 ALA A N 1
ATOM 1249 C CA . ALA A 1 164 ? -3.493 -9.183 8.085 1.00 92.25 164 ALA A CA 1
ATOM 1250 C C . ALA A 1 164 ? -3.660 -8.017 7.105 1.00 92.25 164 ALA A C 1
ATOM 1252 O O . ALA A 1 164 ? -3.320 -6.866 7.404 1.00 92.25 164 ALA A O 1
ATOM 1253 N N . GLU A 1 165 ? -4.121 -8.352 5.905 1.00 93.25 165 GLU A N 1
ATOM 1254 C CA . GLU A 1 165 ? -4.273 -7.397 4.815 1.00 93.25 165 GLU A CA 1
ATOM 1255 C C . GLU A 1 165 ? -5.333 -6.339 5.160 1.00 93.25 165 GLU A C 1
ATOM 1257 O O . GLU A 1 165 ? -6.400 -6.680 5.683 1.00 93.25 165 GLU A O 1
ATOM 1262 N N . PRO A 1 166 ? -5.059 -5.049 4.899 1.00 94.12 166 PRO A N 1
ATOM 1263 C CA . PRO A 1 166 ? -6.080 -4.016 4.925 1.00 94.12 166 PRO A CA 1
ATOM 1264 C C . PRO A 1 166 ? -7.189 -4.320 3.914 1.00 94.12 166 PRO A C 1
ATOM 1266 O O . PRO A 1 166 ? -6.913 -4.686 2.774 1.00 94.12 166 PRO A O 1
ATOM 1269 N N . VAL A 1 167 ? -8.445 -4.110 4.304 1.00 94.75 167 VAL A N 1
ATOM 1270 C CA . VAL A 1 167 ? -9.605 -4.349 3.431 1.00 94.75 167 VAL A CA 1
ATOM 1271 C C . VAL A 1 167 ? -10.406 -3.070 3.283 1.00 94.75 167 VAL A C 1
ATOM 1273 O O . VAL A 1 167 ? -10.625 -2.366 4.264 1.00 94.75 167 VAL A O 1
ATOM 1276 N N . ILE A 1 168 ? -10.884 -2.777 2.077 1.00 92.38 168 ILE A N 1
ATOM 1277 C CA . ILE A 1 168 ? -11.792 -1.652 1.840 1.00 92.38 168 ILE A CA 1
ATOM 1278 C C . ILE A 1 168 ? -13.212 -2.172 1.645 1.00 92.38 168 ILE A C 1
ATOM 1280 O O . ILE A 1 168 ? -13.467 -3.030 0.804 1.00 92.38 168 ILE A O 1
ATOM 1284 N N . ALA A 1 169 ? -14.135 -1.640 2.443 1.00 88.50 169 ALA A N 1
ATOM 1285 C CA . ALA A 1 169 ? -15.557 -1.947 2.421 1.00 88.50 169 ALA A CA 1
ATOM 1286 C C . ALA A 1 169 ? -16.351 -0.638 2.294 1.00 88.50 169 ALA A C 1
ATOM 1288 O O . ALA A 1 169 ? -16.645 0.042 3.283 1.00 88.50 169 ALA A O 1
ATOM 1289 N N . GLY A 1 170 ? -16.673 -0.257 1.055 1.00 86.50 170 GLY A N 1
ATOM 1290 C CA . GLY A 1 170 ? -17.288 1.036 0.756 1.00 86.50 170 GLY A CA 1
ATOM 1291 C C . GLY A 1 170 ? -16.362 2.185 1.156 1.00 86.50 170 GLY A C 1
ATOM 1292 O O . GLY A 1 170 ? -15.244 2.269 0.666 1.00 86.50 170 GLY A O 1
ATOM 1293 N N . LYS A 1 171 ? -16.813 3.042 2.079 1.00 86.19 171 LYS A N 1
ATOM 1294 C CA . LYS A 1 171 ? -16.033 4.183 2.596 1.00 86.19 171 LYS A CA 1
ATOM 1295 C C . LYS A 1 171 ? -15.118 3.847 3.779 1.00 86.19 171 LYS A C 1
ATOM 1297 O O . LYS A 1 171 ? -14.601 4.756 4.425 1.00 86.19 171 LYS A O 1
ATOM 1302 N N . TYR A 1 172 ? -15.006 2.572 4.143 1.00 89.56 172 TYR A N 1
ATOM 1303 C CA . TYR A 1 172 ? -14.270 2.149 5.327 1.00 89.56 172 TYR A CA 1
ATOM 1304 C C . TYR A 1 172 ? -13.056 1.309 4.956 1.00 89.56 172 TYR A C 1
ATOM 1306 O O . TYR A 1 172 ? -13.169 0.321 4.237 1.00 89.56 172 TYR A O 1
ATOM 1314 N N . LEU A 1 173 ? -11.913 1.666 5.525 1.00 93.12 173 LEU A N 1
ATOM 1315 C CA . LEU A 1 173 ? -10.713 0.851 5.588 1.00 93.12 173 LEU A CA 1
ATOM 1316 C C . LEU A 1 173 ? -10.748 0.047 6.886 1.00 93.12 173 LEU A C 1
ATOM 1318 O O . LEU A 1 173 ? -10.670 0.605 7.984 1.00 93.12 173 LEU A O 1
ATOM 1322 N N . LEU A 1 174 ? -10.848 -1.266 6.759 1.00 94.69 174 LEU A N 1
ATOM 1323 C CA . LEU A 1 174 ? -10.793 -2.218 7.853 1.00 94.69 174 LEU A CA 1
ATOM 1324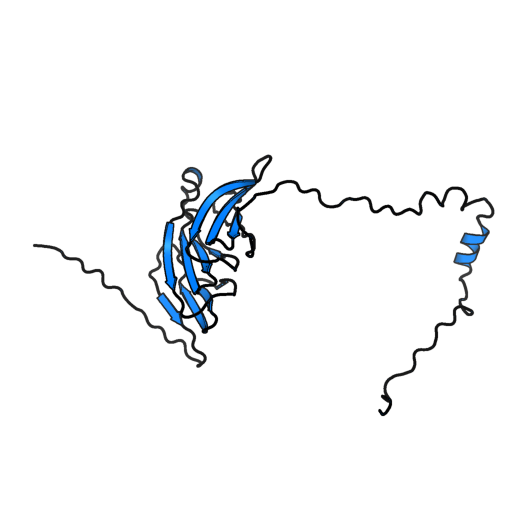 C C . LEU A 1 174 ? -9.350 -2.669 8.077 1.00 94.69 174 LEU A C 1
ATOM 1326 O O . LEU A 1 174 ? -8.687 -3.156 7.163 1.00 94.69 174 LEU A O 1
ATOM 1330 N N . ILE A 1 175 ? -8.883 -2.527 9.316 1.00 94.44 175 ILE A N 1
ATOM 1331 C CA . ILE A 1 175 ? -7.562 -2.968 9.763 1.00 94.44 175 ILE A CA 1
ATOM 1332 C C . ILE A 1 175 ? -7.723 -3.943 10.921 1.00 94.44 175 ILE A C 1
ATOM 1334 O O . ILE A 1 175 ? -8.290 -3.615 11.968 1.00 94.44 175 ILE A O 1
ATOM 1338 N N . THR A 1 176 ? -7.162 -5.130 10.746 1.00 94.44 176 THR A N 1
ATOM 1339 C CA . THR A 1 176 ? -7.146 -6.212 11.728 1.00 94.44 176 THR A CA 1
ATOM 1340 C C . THR A 1 176 ? -5.773 -6.266 12.404 1.00 94.44 176 THR A C 1
ATOM 1342 O O . THR A 1 176 ? -4.784 -6.785 11.889 1.00 94.44 176 THR A O 1
ATOM 1345 N N . SER A 1 177 ? -5.707 -5.670 13.592 1.00 92.88 177 SER A N 1
ATOM 1346 C CA . SER A 1 177 ? -4.545 -5.722 14.480 1.00 92.88 177 SER A CA 1
ATOM 1347 C C . SER A 1 177 ? -4.673 -6.913 15.431 1.00 92.88 177 SER A C 1
ATOM 1349 O O . SER A 1 177 ? -5.777 -7.367 15.739 1.00 92.88 177 SER A O 1
ATOM 1351 N N . LEU A 1 178 ? -3.552 -7.361 15.996 1.00 91.81 178 LEU A N 1
ATOM 1352 C CA . LEU A 1 178 ? -3.522 -8.371 17.065 1.00 91.81 178 LEU A CA 1
ATOM 1353 C C . LEU A 1 178 ? -4.306 -7.971 18.334 1.00 91.81 178 LEU A C 1
ATOM 1355 O O . LEU A 1 178 ? -4.442 -8.778 19.252 1.00 91.81 178 LEU A O 1
ATOM 1359 N N . ASP A 1 179 ? -4.771 -6.723 18.447 1.00 89.38 179 ASP A N 1
ATOM 1360 C CA . ASP A 1 179 ? -5.594 -6.247 19.568 1.00 89.38 179 ASP A CA 1
ATOM 1361 C C . ASP A 1 179 ? -7.057 -5.930 19.210 1.00 89.38 179 ASP A C 1
ATOM 1363 O O . ASP A 1 179 ? -7.825 -5.523 20.094 1.00 89.38 179 ASP A O 1
ATOM 1367 N N . GLY A 1 180 ? -7.449 -6.089 17.944 1.00 89.94 180 GLY A N 1
ATOM 1368 C CA . GLY A 1 180 ? -8.827 -5.905 17.499 1.00 89.94 180 GLY A CA 1
ATOM 1369 C C . GLY A 1 180 ? -8.971 -5.406 16.063 1.00 89.94 180 GLY A C 1
ATOM 1370 O O . GLY A 1 180 ? -7.996 -5.221 15.335 1.00 89.94 180 GLY A O 1
ATOM 1371 N N . ILE A 1 181 ? -10.227 -5.166 15.685 1.00 92.25 181 ILE A N 1
ATOM 1372 C CA . ILE A 1 181 ? -10.622 -4.684 14.360 1.00 92.25 181 ILE A CA 1
ATOM 1373 C C . ILE A 1 181 ? -10.957 -3.196 14.441 1.00 92.25 181 ILE A C 1
ATOM 1375 O O . ILE A 1 181 ? -11.695 -2.739 15.325 1.00 92.25 181 ILE A O 1
ATOM 1379 N N . TYR A 1 182 ? -10.404 -2.444 13.503 1.00 89.50 182 TYR A N 1
ATOM 1380 C CA . TYR A 1 182 ? -10.537 -1.002 13.406 1.00 89.50 182 TYR A CA 1
ATOM 1381 C C . TYR A 1 182 ? -11.106 -0.639 12.048 1.00 89.50 182 TYR A C 1
ATOM 1383 O O . TYR A 1 182 ? -10.720 -1.236 11.048 1.00 89.50 182 TYR A O 1
ATOM 1391 N N . ALA A 1 183 ? -11.993 0.348 12.023 1.00 91.62 183 ALA A N 1
ATOM 1392 C CA . ALA A 1 183 ? -12.484 0.939 10.791 1.00 91.62 183 ALA A CA 1
ATOM 1393 C C . ALA A 1 183 ? -12.059 2.408 10.743 1.00 91.62 183 ALA A C 1
ATOM 1395 O O . ALA A 1 183 ? -12.254 3.162 11.704 1.00 91.62 183 ALA A O 1
ATOM 1396 N N . PHE A 1 184 ? -11.460 2.788 9.627 1.00 87.62 184 PHE A N 1
ATOM 1397 C CA . PHE A 1 184 ? -11.047 4.146 9.308 1.00 87.62 184 PHE A CA 1
ATOM 1398 C C . PHE A 1 184 ? -11.858 4.621 8.115 1.00 87.62 184 PHE A C 1
ATOM 1400 O O . PHE A 1 184 ? -12.138 3.820 7.228 1.00 87.62 184 PHE A O 1
ATOM 1407 N N . ASP A 1 185 ? -12.220 5.897 8.059 1.00 84.56 185 ASP A N 1
ATOM 1408 C CA . ASP A 1 185 ? -12.776 6.433 6.818 1.00 84.56 185 ASP A CA 1
ATOM 1409 C C . ASP A 1 185 ? -11.694 6.452 5.730 1.00 84.56 185 ASP A C 1
ATOM 1411 O O . ASP A 1 185 ? -10.572 6.923 5.951 1.00 84.56 185 ASP A O 1
ATOM 1415 N N . THR A 1 186 ? -12.030 5.938 4.550 1.00 81.06 186 THR A N 1
ATOM 1416 C CA . THR A 1 186 ? -11.217 6.107 3.348 1.00 81.06 186 THR A CA 1
ATOM 1417 C C . THR A 1 186 ? -11.410 7.521 2.827 1.00 81.06 186 THR A C 1
ATOM 1419 O O . THR A 1 186 ? -12.536 8.015 2.742 1.00 81.06 186 THR A O 1
ATOM 1422 N N . PHE A 1 187 ? -10.324 8.179 2.441 1.00 70.38 187 PHE A N 1
ATOM 1423 C CA . PHE A 1 187 ? -10.432 9.438 1.725 1.00 70.38 187 PHE A CA 1
ATOM 1424 C C . PHE A 1 187 ? -11.050 9.217 0.348 1.00 70.38 187 PHE A C 1
ATOM 1426 O O . PHE A 1 187 ? -10.506 8.468 -0.457 1.00 70.38 187 PHE A O 1
ATOM 1433 N N . GLY A 1 188 ? -12.145 9.927 0.103 1.00 57.94 188 GLY A N 1
ATOM 1434 C CA . GLY A 1 188 ? -12.555 10.380 -1.220 1.00 57.94 188 GLY A CA 1
ATOM 1435 C C . GLY A 1 188 ? -12.556 11.914 -1.245 1.00 57.94 188 GLY A C 1
ATOM 1436 O O . GLY A 1 188 ? -12.386 12.543 -0.186 1.00 57.94 188 GLY A O 1
ATOM 1437 N N . PRO A 1 189 ? -12.747 12.556 -2.409 1.00 41.69 189 PRO A N 1
ATOM 1438 C CA . PRO A 1 189 ? -12.877 14.008 -2.486 1.00 41.69 189 PRO A CA 1
ATOM 1439 C C . PRO A 1 189 ? -14.030 14.483 -1.577 1.00 41.69 189 PRO A C 1
ATOM 1441 O O . PRO A 1 189 ? -15.198 14.257 -1.874 1.00 41.69 189 PRO A O 1
ATOM 1444 N N . GLY A 1 190 ? -13.695 15.117 -0.442 1.00 41.12 190 GLY A N 1
ATOM 1445 C CA . GLY A 1 190 ? -14.660 15.761 0.466 1.00 41.12 190 GLY A CA 1
ATOM 1446 C C . GLY A 1 190 ? -14.727 15.269 1.922 1.00 41.12 190 GLY A C 1
ATOM 1447 O O . GLY A 1 190 ? -15.503 15.830 2.695 1.00 41.12 190 GLY A O 1
ATOM 1448 N N . PHE A 1 191 ? -13.942 14.274 2.352 1.00 45.19 191 PHE A N 1
ATOM 1449 C CA . PHE A 1 191 ? -14.100 13.699 3.702 1.00 45.19 191 PHE A CA 1
ATOM 1450 C C . PHE A 1 191 ? -13.197 14.302 4.793 1.00 45.19 191 PHE A C 1
ATOM 1452 O O . PHE A 1 191 ? -12.036 14.644 4.572 1.00 45.19 191 PHE A O 1
ATOM 1459 N N . ARG A 1 192 ? -13.752 14.387 6.013 1.00 41.41 192 ARG A N 1
ATOM 1460 C CA . ARG A 1 192 ? -13.059 14.700 7.275 1.00 41.41 192 ARG A CA 1
ATOM 1461 C C . ARG A 1 192 ? -13.005 13.434 8.140 1.00 41.41 192 ARG A C 1
ATOM 1463 O O . ARG A 1 192 ? -13.987 12.708 8.212 1.00 41.41 192 ARG A O 1
ATOM 1470 N N . TYR A 1 193 ? -11.868 13.205 8.792 1.00 41.88 193 TYR A N 1
ATOM 1471 C CA . TYR A 1 193 ? -11.497 11.988 9.527 1.00 41.88 193 TYR A CA 1
ATOM 1472 C C . TYR A 1 193 ? -12.512 11.519 10.594 1.00 41.88 193 TYR A C 1
ATOM 1474 O O . TYR A 1 193 ? -12.838 12.288 11.504 1.00 41.88 193 TYR A O 1
ATOM 1482 N N . ALA A 1 194 ? -12.886 10.233 10.595 1.00 46.47 194 ALA A N 1
ATOM 1483 C CA . ALA A 1 194 ? -13.399 9.537 11.777 1.00 46.47 194 ALA A CA 1
ATOM 1484 C C . ALA A 1 194 ? -12.738 8.158 11.986 1.00 46.47 194 ALA A C 1
ATOM 1486 O O . ALA A 1 194 ? -12.316 7.469 11.056 1.00 46.47 194 ALA A O 1
ATOM 1487 N N . PHE A 1 195 ? -12.607 7.776 13.261 1.00 50.44 195 PHE A N 1
ATOM 1488 C CA . PHE A 1 195 ? -11.941 6.554 13.716 1.00 50.44 19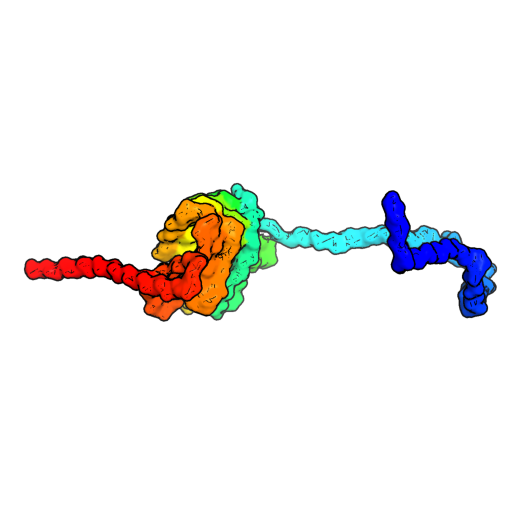5 PHE A CA 1
ATOM 1489 C C . PHE A 1 195 ? -12.921 5.705 14.524 1.00 50.44 195 PHE A C 1
ATOM 1491 O O . PHE A 1 195 ? -13.484 6.187 15.512 1.00 50.44 195 PHE A O 1
ATOM 1498 N N . TYR A 1 196 ? -13.070 4.429 14.172 1.00 53.72 196 TYR A N 1
ATOM 1499 C CA . TYR A 1 196 ? -13.986 3.516 14.853 1.00 53.72 196 TYR A CA 1
ATOM 1500 C C . TYR A 1 196 ? -13.242 2.277 15.358 1.00 53.72 196 TYR A C 1
ATOM 1502 O O . TYR A 1 196 ? -12.471 1.643 14.637 1.00 53.72 196 TYR A O 1
ATOM 1510 N N . ARG A 1 197 ? -13.479 1.916 16.624 1.00 52.91 197 ARG A N 1
ATOM 1511 C CA . ARG A 1 197 ? -12.974 0.678 17.230 1.00 52.91 197 ARG A CA 1
ATOM 1512 C C . ARG A 1 197 ? -14.149 -0.238 17.524 1.00 52.91 197 ARG A C 1
ATOM 1514 O O . ARG A 1 197 ? -14.978 0.102 18.368 1.00 52.91 197 ARG A O 1
ATOM 1521 N N . VAL A 1 198 ? -14.167 -1.420 16.917 1.00 54.28 198 VAL A N 1
ATOM 1522 C CA . VAL A 1 198 ? -15.127 -2.460 17.289 1.00 54.28 198 VAL A CA 1
ATOM 1523 C C . VAL A 1 198 ? -14.510 -3.259 18.436 1.00 54.28 198 VAL A C 1
ATOM 1525 O O . VAL A 1 198 ? -13.521 -3.969 18.265 1.00 54.28 198 VAL A O 1
ATOM 1528 N N . ARG A 1 199 ? -15.034 -3.080 19.652 1.00 46.78 199 ARG A N 1
ATOM 1529 C CA . ARG A 1 199 ? -14.768 -3.998 20.773 1.00 46.78 199 ARG A CA 1
ATOM 1530 C C . ARG A 1 199 ? -15.877 -5.041 20.783 1.00 46.78 199 ARG A C 1
ATOM 1532 O O . ARG A 1 199 ? -16.998 -4.698 20.439 1.00 46.78 199 ARG A O 1
ATOM 1539 N N . GLY A 1 200 ? -15.562 -6.275 21.179 1.00 42.62 200 GLY A N 1
ATOM 1540 C CA . GLY A 1 200 ? -16.468 -7.433 21.216 1.00 42.62 200 GLY A CA 1
ATOM 1541 C C . GLY A 1 200 ? -17.640 -7.337 22.205 1.00 42.62 200 GLY A C 1
ATOM 1542 O O . GLY A 1 200 ? -17.894 -8.272 22.951 1.00 42.62 200 GLY A O 1
ATOM 1543 N N . GLN A 1 201 ? -18.357 -6.219 22.217 1.00 40.62 201 GLN A N 1
ATOM 1544 C CA . GLN A 1 201 ? -19.729 -6.121 22.683 1.00 40.62 201 GLN A CA 1
ATOM 1545 C C . GLN A 1 201 ? -20.523 -5.423 21.588 1.00 40.62 201 GLN A C 1
ATOM 1547 O O . GLN A 1 201 ? -20.094 -4.401 21.060 1.00 40.62 201 GLN A O 1
ATOM 1552 N N . THR A 1 202 ? -21.666 -6.010 21.264 1.00 39.38 202 THR A N 1
ATOM 1553 C CA . THR A 1 202 ? -22.634 -5.687 20.214 1.00 39.38 202 THR A CA 1
ATOM 1554 C C . THR A 1 202 ? -23.155 -4.243 20.287 1.00 39.38 202 THR A C 1
ATOM 1556 O O . THR A 1 202 ? -24.318 -4.004 20.582 1.00 39.38 202 THR A O 1
ATOM 1559 N N . SER A 1 203 ? -22.301 -3.238 20.085 1.00 36.75 203 SER A N 1
ATOM 1560 C CA . SER A 1 203 ? -22.709 -1.842 19.907 1.00 36.75 203 SER A CA 1
ATOM 1561 C C . SER A 1 203 ? -21.594 -0.999 19.279 1.00 36.75 203 SER A C 1
ATOM 1563 O O . SER A 1 203 ? -20.500 -0.832 19.823 1.00 36.75 203 SER A O 1
ATOM 1565 N N . LEU A 1 204 ? -21.901 -0.429 18.112 1.00 36.38 204 LEU A N 1
ATOM 1566 C CA . LEU A 1 204 ? -21.121 0.627 17.469 1.00 36.38 204 LEU A CA 1
ATOM 1567 C C . LEU A 1 204 ? -21.196 1.893 18.336 1.00 36.38 204 LEU A C 1
ATOM 1569 O O . LEU A 1 204 ? -22.228 2.557 18.383 1.00 36.38 204 LEU A O 1
ATOM 1573 N N . ARG A 1 205 ? -20.106 2.254 19.023 1.00 37.16 205 ARG A N 1
ATOM 1574 C CA . ARG A 1 205 ? -19.977 3.573 19.664 1.00 37.16 205 ARG A CA 1
ATOM 1575 C C . ARG A 1 205 ? -19.180 4.508 18.757 1.00 37.16 205 ARG A C 1
ATOM 1577 O O . ARG A 1 205 ? -17.966 4.375 18.622 1.00 37.16 205 ARG A O 1
ATOM 1584 N N . ILE A 1 206 ? -19.885 5.457 18.146 1.00 41.78 206 ILE A N 1
ATOM 1585 C CA . ILE A 1 206 ? -19.320 6.536 17.331 1.00 41.78 206 ILE A CA 1
ATOM 1586 C C . ILE A 1 206 ? -18.710 7.581 18.274 1.00 41.78 206 ILE A C 1
ATOM 1588 O O . ILE A 1 206 ? -19.421 8.158 19.094 1.00 41.78 206 ILE A O 1
ATOM 1592 N N . ARG A 1 207 ? -17.400 7.841 18.171 1.00 37.22 207 ARG A N 1
ATOM 1593 C CA . ARG A 1 207 ? -16.743 8.948 18.885 1.00 37.22 207 ARG A CA 1
ATOM 1594 C C . ARG A 1 207 ? -16.056 9.857 17.870 1.00 37.22 207 ARG A C 1
ATOM 1596 O O . ARG A 1 207 ? -14.932 9.601 17.458 1.00 37.22 207 ARG A O 1
ATOM 1603 N N . LEU A 1 208 ? -16.758 10.910 17.459 1.00 31.64 208 LEU A N 1
ATOM 1604 C CA . LEU A 1 208 ? -16.197 11.983 16.641 1.00 31.64 208 LEU A CA 1
ATOM 1605 C C . LEU A 1 208 ? -15.232 12.801 17.511 1.00 31.64 208 LEU A C 1
ATOM 1607 O O . LEU A 1 208 ? -15.649 13.369 18.519 1.00 31.64 208 LEU A O 1
ATOM 1611 N N . GLN A 1 209 ? -13.953 12.869 17.143 1.00 36.00 209 GLN A N 1
ATOM 1612 C CA . GLN A 1 209 ? -13.046 13.885 17.681 1.00 36.00 209 GLN A CA 1
ATOM 1613 C C . GLN A 1 209 ? -12.888 14.997 16.644 1.00 36.00 209 GLN A C 1
ATOM 1615 O O . GLN A 1 209 ? -12.303 14.787 15.587 1.00 36.00 209 GLN A O 1
ATOM 1620 N N . ARG A 1 210 ? -13.418 16.187 16.949 1.00 31.56 210 ARG A N 1
ATOM 1621 C CA . ARG A 1 210 ? -13.084 17.419 16.224 1.00 31.56 210 ARG A CA 1
ATOM 1622 C C . ARG A 1 210 ? -11.720 17.907 16.718 1.00 31.56 210 ARG A C 1
ATOM 1624 O O . ARG A 1 210 ? -11.579 18.172 17.907 1.00 31.56 210 ARG A O 1
ATOM 1631 N N . GLN A 1 211 ? -10.747 18.064 15.823 1.00 34.41 211 GLN A N 1
ATOM 1632 C CA . GLN A 1 211 ? -9.636 18.986 16.067 1.00 34.41 211 GLN A CA 1
ATOM 1633 C C . GLN A 1 211 ? -10.153 20.403 15.795 1.00 34.41 211 GLN A C 1
ATOM 1635 O O . GLN A 1 211 ? -10.612 20.692 14.691 1.00 34.41 211 GLN A O 1
ATOM 1640 N N . GLN A 1 212 ? -10.155 21.257 16.819 1.00 35.72 212 GLN A N 1
ATOM 1641 C CA . GLN A 1 212 ? -10.336 22.696 16.646 1.00 35.72 212 GLN A CA 1
ATOM 1642 C C . GLN A 1 212 ? -9.002 23.273 16.171 1.00 35.72 212 GLN A C 1
ATOM 1644 O O . GLN A 1 212 ? -8.018 23.234 16.906 1.00 35.72 212 GLN A O 1
ATOM 1649 N N . THR A 1 213 ? -8.964 23.789 14.947 1.00 37.09 213 THR A N 1
ATOM 1650 C CA . THR A 1 213 ? -7.894 24.688 14.516 1.00 37.09 213 THR A CA 1
ATOM 1651 C C . THR A 1 213 ? -8.223 26.062 15.088 1.00 37.09 213 THR A C 1
ATOM 1653 O O . THR A 1 213 ? -9.288 26.603 14.801 1.00 37.09 213 THR A O 1
ATOM 1656 N N . ALA A 1 214 ? -7.357 26.589 15.949 1.00 37.53 214 ALA A N 1
ATOM 1657 C CA . ALA A 1 214 ? -7.472 27.952 16.443 1.00 37.53 214 ALA A CA 1
ATOM 1658 C C . ALA A 1 214 ? -7.094 28.920 15.311 1.00 37.53 214 ALA A C 1
ATOM 1660 O O . ALA A 1 214 ? -5.927 29.009 14.934 1.00 37.53 214 ALA A O 1
ATOM 1661 N N . GLU A 1 215 ? -8.079 29.622 14.755 1.00 38.41 215 GLU A N 1
ATOM 1662 C CA . GLU A 1 215 ? -7.839 30.830 13.968 1.00 38.41 215 GLU A CA 1
ATOM 1663 C C . GLU A 1 215 ? -7.580 31.981 14.946 1.00 38.41 215 GLU A C 1
ATOM 1665 O O . GLU A 1 215 ? -8.500 32.51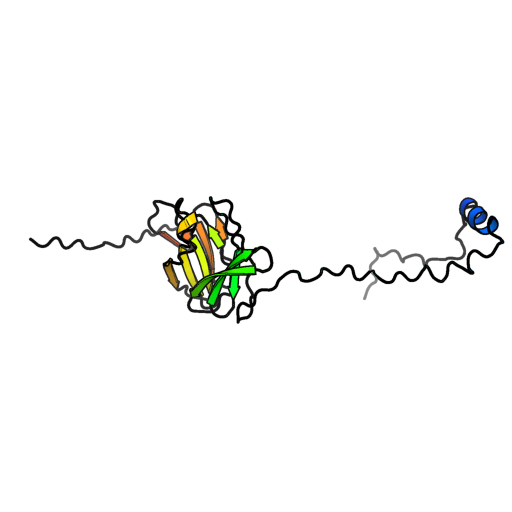6 15.560 1.00 38.41 215 GLU A O 1
ATOM 1670 N N . ASN A 1 216 ? -6.307 32.337 15.122 1.00 41.38 216 ASN A N 1
ATOM 1671 C CA . ASN A 1 216 ? -5.928 33.626 15.691 1.00 41.38 216 ASN A CA 1
ATOM 1672 C C . ASN A 1 216 ? -6.043 34.674 14.575 1.00 41.38 216 ASN A C 1
ATOM 1674 O O . ASN A 1 216 ? -5.127 34.828 13.769 1.00 41.38 216 ASN A O 1
ATOM 1678 N N . LEU A 1 217 ? -7.168 35.385 14.530 1.00 40.75 217 LEU A N 1
ATOM 1679 C CA . LEU A 1 217 ? -7.258 36.683 13.863 1.00 40.75 217 LEU A CA 1
ATOM 1680 C C . LEU A 1 217 ? -6.785 37.736 14.869 1.00 40.75 217 LEU A C 1
ATOM 1682 O O . LEU A 1 217 ? -7.486 38.050 15.829 1.00 40.75 217 LEU A O 1
ATOM 1686 N N . GLY A 1 218 ? -5.553 38.208 14.682 1.00 48.38 218 GLY A N 1
ATOM 1687 C CA . GLY A 1 218 ? -5.038 39.388 15.367 1.00 48.38 218 GLY A CA 1
ATOM 1688 C C . GLY A 1 218 ? -5.743 40.640 14.851 1.00 48.38 218 GLY A C 1
ATOM 1689 O O . GLY A 1 218 ? -5.908 40.799 13.642 1.00 48.38 218 GLY A O 1
ATOM 1690 N N . VAL A 1 219 ? -6.179 41.466 15.801 1.00 48.84 219 VAL A N 1
ATOM 1691 C CA . VAL A 1 219 ? -6.632 42.855 15.629 1.00 48.84 219 VAL A CA 1
ATOM 1692 C C . VAL A 1 219 ? -5.432 43.753 15.355 1.00 48.84 219 VAL A C 1
ATOM 1694 O O . VAL A 1 219 ? -4.371 43.490 15.968 1.00 48.84 219 VAL A O 1
#

Secondary structure (DSSP, 8-state):
----TT-PPPPPP-GGG----HHHHHHHHT--S-SSSSSSTT--------PPPP------SS-EEEEEEEE--SSS--EEEEEETTSEEEEEEE-SSSEEEEEEEE-SS-B-S--EEETTEEEEEBTTSEEEEEE-STTSTTHHHH----EEEEEEE-SS-B-S--EEETTEEEEEETTEEEEEEPP-TT----EEEE-SSS-----------------